Protein AF-A0A964BIZ6-F1 (afdb_monomer_lite)

Foldseek 3Di:
DDDDDDPVDDPCLALCVCVVVCVVQVDPPALSVVLNVLSSVLSVLVVVLVVVLVVLVVVQVVPADWDFDQDPNDTDTDGDDDPVSVVVNVVSVVVSVVSNVVSVVVNVVSVVVLVVLLCVQLADPLLPDVVLLVLLVVLLPDDPVCSLVVLLVCLVVVVSSSLNNCLVDDVVSSPHDNVSSVVSSVSNSCSRPPSDPDDDDPPPPPPPPDDDDDDDD

Sequence (217 aa):
MTIDIRTDIPADIHPGVLAEHENVLNQANTIGFHVLKDGLGALSEIYSTLGKLHDATAAWDAVSPKTNQLVRGRVAEVSLPSKDLIAAAERAFDTSAKFVDRQTTALNRHVTALETRIASAITDPYAKTPIGAEIRQHVKGLKDNQRMDFVRSLITAGKKSDVAAVLDAPGYLSGLNDETHTLVREMAAEAFAPWTTGSSAPRARCSRGWSGPPATS

pLDDT: mean 84.18, std 15.22, range [35.0, 96.5]

Secondary structure (DSSP, 8-state):
------SSS-GGGSGGGGHHHHHHH--TTSHHHHHHHHHHHHHHHHHHHHHHHHHHHHHHHHHSPPEEEEETTEEEEEPPPPHHHHHHHHHHHHHHHHHHHHHHHHHHHHHHHHHHHHHHHH--GGGGSHHHHHHHHHHHHS-HHHHHHHHHHHHHTT-HHHHHHHHSS-GGGTT--HHHHHHHHHHHHHHHS-S-TT-------------PPPPP-

Radius of gyration: 29.89 Å; chains: 1; bounding box: 105×48×70 Å

Structure (mmCIF, N/CA/C/O backbone):
data_AF-A0A964BIZ6-F1
#
_entry.id   AF-A0A964BIZ6-F1
#
loop_
_atom_site.group_PDB
_atom_site.id
_atom_site.type_symbol
_atom_site.label_atom_id
_atom_site.label_alt_id
_atom_site.label_comp_id
_atom_site.label_asym_id
_atom_site.label_entity_id
_atom_site.label_seq_id
_atom_site.pdbx_PDB_ins_code
_atom_site.Cartn_x
_atom_site.Cartn_y
_atom_site.Cartn_z
_atom_site.occupancy
_atom_site.B_iso_or_equiv
_atom_site.auth_seq_id
_atom_site.auth_comp_id
_atom_site.auth_asym_id
_atom_site.auth_atom_id
_atom_site.pdbx_PDB_model_num
ATOM 1 N N . MET A 1 1 ? 1.024 -13.525 -18.640 1.00 49.66 1 MET A N 1
ATOM 2 C CA . MET A 1 1 ? 2.207 -13.171 -19.451 1.00 49.66 1 MET A CA 1
ATOM 3 C C . MET A 1 1 ? 3.417 -13.553 -18.628 1.00 49.66 1 MET A C 1
ATOM 5 O O . MET A 1 1 ? 3.611 -12.961 -17.578 1.00 49.66 1 MET A O 1
ATOM 9 N N . THR A 1 2 ? 4.150 -14.584 -19.026 1.00 63.50 2 THR A N 1
ATOM 10 C CA . THR A 1 2 ? 5.439 -14.925 -18.413 1.00 63.50 2 THR A CA 1
ATOM 11 C C . THR A 1 2 ? 6.507 -14.117 -19.134 1.00 63.50 2 THR A C 1
ATOM 13 O O . THR A 1 2 ? 6.688 -14.283 -20.337 1.00 63.50 2 THR A O 1
ATOM 16 N N . ILE A 1 3 ? 7.121 -13.177 -18.420 1.00 78.88 3 ILE A N 1
ATOM 17 C CA . ILE A 1 3 ? 8.325 -12.484 -18.875 1.00 78.88 3 ILE A CA 1
ATOM 18 C C . ILE A 1 3 ? 9.507 -13.333 -18.415 1.00 78.88 3 ILE A C 1
ATOM 20 O O . ILE A 1 3 ? 9.506 -13.816 -17.283 1.00 78.88 3 ILE A O 1
ATOM 24 N N . ASP A 1 4 ? 10.469 -13.561 -19.303 1.00 85.00 4 ASP A N 1
ATOM 25 C CA . ASP A 1 4 ? 11.664 -14.325 -18.962 1.00 85.00 4 ASP A CA 1
ATOM 26 C C . ASP A 1 4 ? 12.577 -13.505 -18.045 1.00 85.00 4 ASP A C 1
ATOM 28 O O . ASP A 1 4 ? 12.758 -12.298 -18.232 1.00 85.00 4 ASP A O 1
ATOM 32 N N . ILE A 1 5 ? 13.173 -14.177 -17.058 1.00 87.56 5 ILE A N 1
ATOM 33 C CA . ILE A 1 5 ? 14.100 -13.543 -16.121 1.00 87.56 5 ILE A CA 1
ATOM 34 C C . ILE A 1 5 ? 15.420 -13.281 -16.847 1.00 87.56 5 ILE A C 1
ATOM 36 O O . ILE A 1 5 ? 16.167 -14.201 -17.179 1.00 87.56 5 ILE A O 1
ATOM 40 N N . ARG A 1 6 ? 15.718 -12.005 -17.064 1.00 89.38 6 ARG A N 1
ATOM 41 C CA . ARG A 1 6 ? 16.999 -11.511 -17.555 1.00 89.38 6 ARG A CA 1
ATOM 42 C C . ARG A 1 6 ? 17.976 -11.287 -16.401 1.00 89.38 6 ARG A C 1
ATOM 44 O O . ARG A 1 6 ? 17.589 -10.831 -15.329 1.00 89.38 6 ARG A O 1
ATOM 51 N N . THR A 1 7 ? 19.250 -11.589 -16.634 1.00 90.06 7 THR A N 1
ATOM 52 C CA . THR A 1 7 ? 20.328 -11.475 -15.633 1.00 90.06 7 THR A CA 1
ATOM 53 C C . THR A 1 7 ? 20.915 -10.071 -15.515 1.00 90.06 7 THR A C 1
ATOM 55 O O . THR A 1 7 ? 21.651 -9.790 -14.575 1.00 90.06 7 THR A O 1
ATOM 58 N N . ASP A 1 8 ? 20.654 -9.212 -16.497 1.00 87.94 8 ASP A N 1
ATOM 59 C CA . ASP A 1 8 ? 21.126 -7.828 -16.568 1.00 87.94 8 ASP A CA 1
ATOM 60 C C . ASP A 1 8 ? 20.200 -6.839 -15.847 1.00 87.94 8 ASP A C 1
ATOM 62 O O . ASP A 1 8 ? 20.600 -5.708 -15.584 1.00 87.94 8 ASP A O 1
ATOM 66 N N . ILE A 1 9 ? 18.993 -7.276 -15.490 1.00 90.31 9 ILE A N 1
ATOM 67 C CA . ILE A 1 9 ? 18.003 -6.484 -14.766 1.00 90.31 9 ILE A CA 1
ATOM 68 C C . ILE A 1 9 ? 17.862 -7.044 -13.344 1.00 90.31 9 ILE A C 1
ATOM 70 O O . ILE A 1 9 ? 17.795 -8.265 -13.179 1.00 90.31 9 ILE A O 1
ATOM 74 N N . PRO A 1 10 ? 17.777 -6.189 -12.310 1.00 89.69 10 PRO A N 1
ATOM 75 C CA . PRO A 1 10 ? 17.492 -6.631 -10.951 1.00 89.69 10 PRO A CA 1
ATOM 76 C C . PRO A 1 10 ? 16.221 -7.497 -10.862 1.00 89.69 10 PRO A C 1
ATOM 78 O O . PRO A 1 10 ? 15.192 -7.204 -11.473 1.00 89.69 10 PRO A O 1
ATOM 81 N N . ALA A 1 11 ? 16.295 -8.601 -10.115 1.00 88.81 11 ALA A N 1
ATOM 82 C CA . ALA A 1 11 ? 15.197 -9.565 -10.015 1.00 88.81 11 ALA A CA 1
ATOM 83 C C . ALA A 1 11 ? 14.022 -9.065 -9.150 1.00 88.81 11 ALA A C 1
ATOM 85 O O . ALA A 1 11 ? 12.904 -9.553 -9.288 1.00 88.81 11 ALA A O 1
ATOM 86 N N . ASP A 1 12 ? 14.262 -8.084 -8.282 1.00 89.62 12 ASP A N 1
ATOM 87 C CA . ASP A 1 12 ? 13.288 -7.460 -7.379 1.00 89.62 12 ASP A CA 1
ATOM 88 C C . ASP A 1 12 ? 12.237 -6.603 -8.101 1.00 89.62 12 ASP A C 1
ATOM 90 O O . ASP A 1 12 ? 11.149 -6.386 -7.574 1.00 89.62 12 ASP A O 1
ATOM 94 N N . ILE A 1 13 ? 12.521 -6.164 -9.328 1.00 89.62 13 ILE A N 1
ATOM 95 C CA . ILE A 1 13 ? 11.563 -5.443 -10.182 1.00 89.62 13 ILE A CA 1
ATOM 96 C C . ILE A 1 13 ? 10.857 -6.350 -11.196 1.00 89.62 13 ILE A C 1
ATOM 98 O O . ILE A 1 13 ? 10.062 -5.879 -12.012 1.00 89.62 13 ILE A O 1
ATOM 102 N N . HIS A 1 14 ? 11.133 -7.654 -11.169 1.00 91.81 14 HIS A N 1
ATOM 103 C CA . HIS A 1 14 ? 10.443 -8.609 -12.023 1.00 91.81 14 HIS A CA 1
ATOM 104 C C . HIS A 1 14 ? 8.972 -8.742 -11.581 1.00 91.81 14 HIS A C 1
ATOM 106 O O . HIS A 1 14 ? 8.704 -8.902 -10.388 1.00 91.81 14 HIS A O 1
ATOM 112 N N . PRO A 1 15 ? 7.985 -8.758 -12.500 1.00 91.25 15 PRO A N 1
ATOM 113 C CA . PRO A 1 15 ? 6.568 -8.869 -12.127 1.00 91.25 15 PRO A CA 1
ATOM 114 C C . PRO A 1 15 ? 6.242 -10.135 -11.318 1.00 91.25 15 PRO A C 1
ATOM 116 O O . PRO A 1 15 ? 5.296 -10.148 -10.536 1.00 91.25 15 PRO A O 1
ATOM 119 N N . GLY A 1 16 ? 7.048 -11.191 -11.460 1.00 89.88 16 GLY A N 1
ATOM 120 C CA . GLY A 1 16 ? 6.918 -12.430 -10.688 1.00 89.88 16 GLY A CA 1
ATOM 121 C C . GLY A 1 16 ? 7.122 -12.278 -9.175 1.00 89.88 16 GLY A C 1
ATOM 122 O O . GLY A 1 16 ? 6.722 -13.173 -8.441 1.00 89.88 16 GLY A O 1
ATOM 123 N N . VAL A 1 17 ? 7.668 -11.158 -8.688 1.00 91.75 17 VAL A N 1
ATOM 124 C CA . VAL A 1 17 ? 7.788 -10.878 -7.242 1.00 91.75 17 VAL A CA 1
ATOM 125 C C . VAL A 1 17 ? 6.418 -10.843 -6.553 1.00 91.75 17 VAL A C 1
ATOM 127 O O . VAL A 1 17 ? 6.307 -11.163 -5.375 1.00 91.75 17 VAL A O 1
ATOM 130 N N . LEU A 1 18 ? 5.346 -10.534 -7.288 1.00 90.19 18 LEU A N 1
ATOM 131 C CA . LEU A 1 18 ? 3.986 -10.509 -6.742 1.00 90.19 18 LEU A CA 1
ATOM 132 C C . LEU A 1 18 ? 3.296 -11.885 -6.709 1.00 90.19 18 LEU A C 1
ATOM 134 O O . LEU A 1 18 ? 2.155 -11.969 -6.253 1.00 90.19 18 LEU A O 1
ATOM 138 N N . ALA A 1 19 ? 3.956 -12.960 -7.153 1.00 88.38 19 ALA A N 1
ATOM 139 C CA . ALA A 1 19 ? 3.358 -14.298 -7.215 1.00 88.38 19 ALA A CA 1
ATOM 140 C C . ALA A 1 19 ? 2.921 -14.820 -5.835 1.00 88.38 19 ALA A C 1
ATOM 142 O O . ALA A 1 19 ? 1.863 -15.433 -5.708 1.00 88.38 19 ALA A O 1
ATOM 143 N N . GLU A 1 20 ? 3.679 -14.523 -4.776 1.00 87.38 20 GLU A N 1
ATOM 144 C CA . GLU A 1 20 ? 3.332 -14.930 -3.404 1.00 87.38 20 GLU A CA 1
ATOM 145 C C . GLU A 1 20 ? 2.024 -14.289 -2.913 1.00 87.38 20 GLU A C 1
ATOM 147 O O . GLU A 1 20 ? 1.287 -14.872 -2.116 1.00 87.38 20 GLU A O 1
ATOM 152 N N . HIS A 1 21 ? 1.701 -13.102 -3.428 1.00 87.00 21 HIS A N 1
ATOM 153 C CA . HIS A 1 21 ? 0.496 -12.357 -3.072 1.00 87.00 21 HIS A CA 1
ATOM 154 C C . HIS A 1 21 ? -0.698 -12.678 -3.974 1.00 87.00 21 HIS A C 1
ATOM 156 O O . HIS A 1 21 ? -1.819 -12.260 -3.675 1.00 87.00 21 HIS A O 1
ATOM 162 N N . GLU A 1 22 ? -0.496 -13.444 -5.049 1.00 87.25 22 GLU A N 1
ATOM 163 C CA . GLU A 1 22 ? -1.541 -13.763 -6.018 1.00 87.25 22 GLU A CA 1
ATOM 164 C C . GLU A 1 22 ? -2.711 -14.500 -5.359 1.00 87.25 22 GLU A C 1
ATOM 166 O O . GLU A 1 22 ? -3.858 -14.124 -5.561 1.00 87.25 22 GLU A O 1
ATOM 171 N N . ASN A 1 23 ? -2.450 -15.466 -4.476 1.00 85.06 23 ASN A N 1
ATOM 172 C CA . ASN A 1 23 ? -3.512 -16.223 -3.799 1.00 85.06 23 ASN A CA 1
ATOM 173 C C . ASN A 1 23 ? -4.442 -15.339 -2.947 1.00 85.06 23 ASN A C 1
ATOM 175 O O . ASN A 1 23 ? -5.629 -15.632 -2.791 1.00 85.06 23 ASN A O 1
ATOM 179 N N . VAL A 1 24 ? -3.906 -14.256 -2.382 1.00 84.38 24 VAL A N 1
ATOM 180 C CA . VAL A 1 24 ? -4.664 -13.339 -1.524 1.00 84.38 24 VAL A CA 1
ATOM 181 C C . VAL A 1 24 ? -5.361 -12.271 -2.362 1.00 84.38 24 VAL A C 1
ATOM 183 O O . VAL A 1 24 ? -6.521 -11.954 -2.115 1.00 84.38 24 VAL A O 1
ATOM 186 N N . LEU A 1 25 ? -4.675 -11.721 -3.364 1.00 86.25 25 LEU A N 1
ATOM 187 C CA . LEU A 1 25 ? -5.167 -10.579 -4.131 1.00 86.25 25 LEU A CA 1
ATOM 188 C C . LEU A 1 25 ? -5.997 -10.985 -5.355 1.00 86.25 25 LEU A C 1
ATOM 190 O O . LEU A 1 25 ? -6.914 -10.259 -5.726 1.00 86.25 25 LEU A O 1
ATOM 194 N N . ASN A 1 26 ? -5.753 -12.145 -5.965 1.00 88.19 26 ASN A N 1
ATOM 195 C CA . ASN A 1 26 ? -6.427 -12.612 -7.183 1.00 88.19 26 ASN A CA 1
ATOM 196 C C . ASN A 1 26 ? -7.805 -13.241 -6.901 1.00 88.19 26 ASN A C 1
ATOM 198 O O . ASN A 1 26 ? -8.176 -14.284 -7.438 1.00 88.19 26 ASN A O 1
ATOM 202 N N . GLN A 1 27 ? -8.579 -12.614 -6.019 1.00 85.06 27 GLN A N 1
ATOM 203 C CA . GLN A 1 27 ? -9.931 -13.044 -5.689 1.00 85.06 27 GLN A CA 1
ATOM 204 C C . GLN A 1 27 ? -10.939 -12.294 -6.553 1.00 85.06 27 GLN A C 1
ATOM 206 O O . GLN A 1 27 ? -10.963 -11.059 -6.581 1.00 85.06 27 GLN A O 1
ATOM 211 N N . ALA A 1 28 ? -11.800 -13.044 -7.241 1.00 78.94 28 ALA A N 1
ATOM 212 C CA . ALA A 1 28 ? -12.830 -12.477 -8.102 1.00 78.94 28 ALA A CA 1
ATOM 213 C C . ALA A 1 28 ? -13.742 -11.508 -7.326 1.00 78.94 28 ALA A C 1
ATOM 215 O O . ALA A 1 28 ? -14.154 -11.782 -6.199 1.00 78.94 28 ALA A O 1
ATOM 216 N N . ASN A 1 29 ? -14.089 -10.381 -7.957 1.00 79.94 29 ASN A N 1
ATOM 217 C CA . ASN A 1 29 ? -14.949 -9.332 -7.392 1.00 79.94 29 ASN A CA 1
ATOM 218 C C . ASN A 1 29 ? -14.400 -8.655 -6.119 1.00 79.94 29 ASN A C 1
ATOM 220 O O . ASN A 1 29 ? -15.171 -8.124 -5.318 1.00 79.94 29 ASN A O 1
ATOM 224 N N . THR A 1 30 ? -13.080 -8.651 -5.926 1.00 83.06 30 THR A N 1
ATOM 225 C CA . THR A 1 30 ? -12.424 -7.903 -4.845 1.00 83.06 30 THR A CA 1
ATOM 226 C C . THR A 1 30 ? -11.596 -6.741 -5.392 1.00 83.06 30 THR A C 1
ATOM 228 O O . THR A 1 30 ? -11.165 -6.748 -6.544 1.00 83.06 30 THR A O 1
ATOM 231 N N . ILE A 1 31 ? -11.335 -5.739 -4.545 1.00 85.00 31 ILE A N 1
ATOM 232 C CA . ILE A 1 31 ? -10.396 -4.647 -4.861 1.00 85.00 31 ILE A CA 1
ATOM 233 C C . ILE A 1 31 ? -8.982 -5.208 -5.095 1.00 85.00 31 ILE A C 1
ATOM 235 O O . ILE A 1 31 ? -8.247 -4.686 -5.931 1.00 85.00 31 ILE A O 1
ATOM 239 N N . GLY A 1 32 ? -8.633 -6.314 -4.422 1.00 87.25 32 GLY A N 1
ATOM 240 C CA . GLY A 1 32 ? -7.344 -6.993 -4.564 1.00 87.25 32 GLY A CA 1
ATOM 241 C C . GLY A 1 32 ? -7.018 -7.370 -6.008 1.00 87.25 32 GLY A C 1
ATOM 242 O O . GLY A 1 32 ? -5.878 -7.199 -6.433 1.00 87.25 32 GLY A O 1
ATOM 243 N N . PHE A 1 33 ? -8.020 -7.776 -6.795 1.00 89.62 33 PHE A N 1
ATOM 244 C CA . PHE A 1 33 ? -7.819 -8.137 -8.199 1.00 89.62 33 PHE A CA 1
ATOM 245 C C . PHE A 1 33 ? -7.297 -6.951 -9.021 1.00 89.62 33 PHE A C 1
ATOM 247 O O . PHE A 1 33 ? -6.385 -7.094 -9.836 1.00 89.62 33 PHE A O 1
ATOM 254 N N . HIS A 1 34 ? -7.853 -5.761 -8.783 1.00 90.62 34 HIS A N 1
ATOM 255 C CA . HIS A 1 34 ? -7.419 -4.536 -9.449 1.00 90.62 34 HIS A CA 1
ATOM 256 C C . HIS A 1 34 ? -6.032 -4.103 -8.973 1.00 90.62 34 HIS A C 1
ATOM 258 O O . HIS A 1 34 ? -5.184 -3.800 -9.803 1.00 90.62 34 HIS A O 1
ATOM 264 N N . VAL A 1 35 ? -5.771 -4.173 -7.665 1.00 91.75 35 VAL A N 1
ATOM 265 C CA . VAL A 1 35 ? -4.456 -3.874 -7.070 1.00 91.75 35 VAL A CA 1
ATOM 266 C C . VAL A 1 35 ? -3.358 -4.753 -7.673 1.00 91.75 35 VAL A C 1
ATOM 268 O O . VAL A 1 35 ? -2.319 -4.245 -8.091 1.00 91.75 35 VAL A O 1
ATOM 271 N N . LEU A 1 36 ? -3.599 -6.063 -7.770 1.00 92.62 36 LEU A N 1
ATOM 272 C CA . LEU A 1 36 ? -2.647 -7.002 -8.360 1.00 92.62 36 LEU A CA 1
ATOM 273 C C . LEU A 1 36 ? -2.399 -6.690 -9.838 1.00 92.62 36 LEU A C 1
ATOM 275 O O . LEU A 1 36 ? -1.254 -6.675 -10.282 1.00 92.62 36 LEU A O 1
ATOM 279 N N . LYS A 1 37 ? -3.459 -6.407 -10.602 1.00 92.00 37 LYS A N 1
ATOM 280 C CA . LYS A 1 37 ? -3.352 -6.057 -12.022 1.00 92.00 37 LYS A CA 1
ATOM 281 C C . LYS A 1 37 ? -2.551 -4.770 -12.242 1.00 92.00 37 LYS A C 1
ATOM 283 O O . LYS A 1 37 ? -1.698 -4.743 -13.128 1.00 92.00 37 LYS A O 1
ATOM 288 N N . ASP A 1 38 ? -2.822 -3.734 -11.455 1.00 93.19 38 ASP A N 1
ATOM 289 C CA . ASP A 1 38 ? -2.156 -2.432 -11.549 1.00 93.19 38 ASP A CA 1
ATOM 290 C C . ASP A 1 38 ? -0.659 -2.570 -11.203 1.00 93.19 38 ASP A C 1
ATOM 292 O O . ASP A 1 38 ? 0.203 -2.081 -11.939 1.00 93.19 38 ASP A O 1
ATOM 296 N N . GLY A 1 39 ? -0.336 -3.336 -10.150 1.00 93.69 39 GLY A N 1
ATOM 297 C CA . GLY A 1 39 ? 1.040 -3.643 -9.742 1.00 93.69 39 GLY A CA 1
ATOM 298 C C . GLY A 1 39 ? 1.815 -4.477 -10.768 1.00 93.69 39 GLY A C 1
ATOM 299 O O . GLY A 1 39 ? 2.919 -4.099 -11.164 1.00 93.69 39 GLY A O 1
ATOM 300 N N . LEU A 1 40 ? 1.227 -5.574 -11.263 1.00 93.44 40 LEU A N 1
ATOM 301 C CA . LEU A 1 40 ? 1.828 -6.395 -12.322 1.00 93.44 40 LEU A CA 1
ATOM 302 C C . LEU A 1 40 ? 2.055 -5.584 -13.601 1.00 93.44 40 LEU A C 1
ATOM 304 O O . LEU A 1 40 ? 3.090 -5.739 -14.248 1.00 93.44 40 LEU A O 1
ATOM 308 N N . GLY A 1 41 ? 1.114 -4.706 -13.955 1.00 92.38 41 GLY A N 1
ATOM 309 C CA . GLY A 1 41 ? 1.248 -3.802 -15.092 1.00 92.38 41 GLY A CA 1
ATOM 310 C C . GLY A 1 41 ? 2.435 -2.852 -14.938 1.00 92.38 41 GLY A C 1
ATOM 311 O O . GLY A 1 41 ? 3.244 -2.745 -15.858 1.00 92.38 41 GLY A O 1
ATOM 312 N N . ALA A 1 42 ? 2.566 -2.193 -13.782 1.00 94.44 42 ALA A N 1
ATOM 313 C CA . ALA A 1 42 ? 3.669 -1.270 -13.505 1.00 94.44 42 ALA A CA 1
ATOM 314 C C . ALA A 1 42 ? 5.037 -1.967 -13.575 1.00 94.44 42 ALA A C 1
ATOM 316 O O . ALA A 1 42 ? 5.926 -1.500 -14.287 1.00 94.44 42 ALA A O 1
ATOM 317 N N . LEU A 1 43 ? 5.186 -3.111 -12.897 1.00 94.00 43 LEU A N 1
ATOM 318 C CA . LEU A 1 43 ? 6.434 -3.882 -12.903 1.00 94.00 43 LEU A CA 1
ATOM 319 C C . LEU A 1 43 ? 6.768 -4.413 -14.298 1.00 94.00 43 LEU A C 1
ATOM 321 O O . LEU A 1 43 ? 7.910 -4.316 -14.734 1.00 94.00 43 LEU A O 1
ATOM 325 N N . SER A 1 44 ? 5.773 -4.914 -15.035 1.00 93.88 44 SER A N 1
ATOM 326 C CA . SER A 1 44 ? 5.962 -5.381 -16.410 1.00 93.88 44 SER A CA 1
ATOM 327 C C . SER A 1 44 ? 6.473 -4.273 -17.334 1.00 93.88 44 SER A C 1
ATOM 329 O O . SER A 1 44 ? 7.334 -4.535 -18.174 1.00 93.88 44 SER A O 1
ATOM 331 N N . GLU A 1 45 ? 5.952 -3.051 -17.208 1.00 93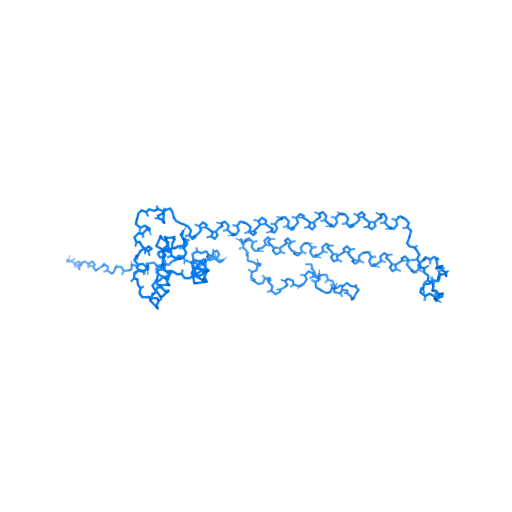.94 45 GLU A N 1
ATOM 332 C CA . GLU A 1 45 ? 6.374 -1.919 -18.038 1.00 93.94 45 GLU A CA 1
ATOM 333 C C . GLU A 1 45 ? 7.795 -1.464 -17.683 1.00 93.94 45 GLU A C 1
ATOM 335 O O . GLU A 1 45 ? 8.637 -1.314 -18.572 1.00 93.94 45 GLU A O 1
ATOM 340 N N . ILE A 1 46 ? 8.109 -1.330 -16.390 1.00 92.88 46 ILE A N 1
ATOM 341 C CA . ILE A 1 46 ? 9.463 -0.993 -15.921 1.00 92.88 46 ILE A CA 1
ATOM 342 C C . ILE A 1 46 ? 10.468 -2.041 -16.405 1.00 92.88 46 ILE A C 1
ATOM 344 O O . ILE A 1 46 ? 11.483 -1.701 -17.011 1.00 92.88 46 ILE A O 1
ATOM 348 N N . TYR A 1 47 ? 10.163 -3.321 -16.202 1.00 94.06 47 TYR A N 1
ATOM 349 C CA . TYR A 1 47 ? 11.048 -4.418 -16.577 1.00 94.06 47 TYR A CA 1
ATOM 350 C C . TYR A 1 47 ? 11.305 -4.463 -18.092 1.00 94.06 47 TYR A C 1
ATOM 352 O O . TYR A 1 47 ? 12.445 -4.559 -18.543 1.00 94.06 47 TYR A O 1
ATOM 360 N N . SER A 1 48 ? 10.247 -4.323 -18.895 1.00 92.62 48 SER A N 1
ATOM 361 C CA . SER A 1 48 ? 10.322 -4.273 -20.361 1.00 92.62 48 SER A CA 1
ATOM 362 C C . SER A 1 48 ? 11.117 -3.063 -20.864 1.00 92.62 48 SER A C 1
ATOM 364 O O . SER A 1 48 ? 11.935 -3.189 -21.777 1.00 92.62 48 SER A O 1
ATOM 366 N N . THR A 1 49 ? 10.898 -1.885 -20.277 1.00 93.19 49 THR A N 1
ATOM 367 C CA . THR A 1 49 ? 11.572 -0.642 -20.689 1.00 93.19 49 THR A CA 1
ATOM 368 C C . THR A 1 49 ? 13.060 -0.662 -20.353 1.00 93.19 49 THR A C 1
ATOM 370 O O . THR A 1 49 ? 13.870 -0.317 -21.213 1.00 93.19 49 THR A O 1
ATOM 373 N N . LEU A 1 50 ? 13.434 -1.163 -19.172 1.00 92.62 50 LEU A N 1
ATOM 374 C CA . LEU A 1 50 ? 14.834 -1.392 -18.810 1.00 92.62 50 LEU A CA 1
ATOM 375 C C . LEU A 1 50 ? 15.492 -2.421 -19.727 1.00 92.62 50 LEU A C 1
ATOM 377 O O . LEU A 1 50 ? 16.581 -2.165 -20.233 1.00 92.62 50 LEU A O 1
ATOM 381 N N . GLY A 1 51 ? 14.819 -3.535 -20.022 1.00 92.56 51 GLY A N 1
ATOM 382 C CA . GLY A 1 51 ? 15.357 -4.544 -20.933 1.00 92.56 51 GLY A CA 1
ATOM 383 C C . GLY A 1 51 ? 15.653 -3.991 -22.323 1.00 92.56 51 GLY A C 1
ATOM 384 O O . GLY A 1 51 ? 16.752 -4.171 -22.838 1.00 92.56 51 GLY A O 1
ATOM 385 N N . LYS A 1 52 ? 14.725 -3.217 -22.892 1.00 92.19 52 LYS A N 1
ATOM 386 C CA . LYS A 1 52 ? 14.941 -2.541 -24.181 1.00 92.19 52 LYS A CA 1
ATOM 387 C C . LYS A 1 52 ? 16.104 -1.551 -24.136 1.00 92.19 52 LYS A C 1
ATOM 389 O O . LYS A 1 52 ? 16.809 -1.410 -25.131 1.00 92.19 52 LYS A O 1
ATOM 394 N N . LEU A 1 53 ? 16.309 -0.866 -23.011 1.00 90.94 53 LEU A N 1
ATOM 395 C CA . LEU A 1 53 ? 17.421 0.067 -22.834 1.00 90.94 53 LEU A CA 1
ATOM 396 C C . LEU A 1 53 ? 18.765 -0.669 -22.752 1.00 90.94 53 LEU A C 1
ATOM 398 O O . LEU A 1 53 ? 19.727 -0.248 -23.396 1.00 90.94 53 LEU A O 1
ATOM 402 N N . HIS A 1 54 ? 18.823 -1.791 -22.034 1.00 91.00 54 HIS A N 1
ATOM 403 C CA . HIS A 1 54 ? 20.000 -2.660 -22.004 1.00 91.00 54 HIS A CA 1
ATOM 404 C C . HIS A 1 54 ? 20.307 -3.245 -23.389 1.00 91.00 54 HIS A C 1
ATOM 406 O O . HIS A 1 54 ? 21.452 -3.172 -23.832 1.00 91.00 54 HIS A O 1
ATOM 412 N N . ASP A 1 55 ? 19.292 -3.725 -24.113 1.00 91.88 55 ASP A N 1
ATOM 413 C CA . ASP A 1 55 ? 19.447 -4.257 -25.473 1.00 91.88 55 ASP A CA 1
ATOM 414 C C . ASP A 1 55 ? 19.940 -3.181 -26.448 1.00 91.88 55 ASP A C 1
ATOM 416 O O . ASP A 1 55 ? 20.852 -3.421 -27.238 1.00 91.88 55 ASP A O 1
ATOM 420 N N . ALA A 1 56 ? 19.381 -1.969 -26.365 1.00 89.69 56 ALA A N 1
ATOM 421 C CA . ALA A 1 56 ? 19.815 -0.832 -27.169 1.00 89.69 56 ALA A CA 1
ATOM 422 C C . ALA A 1 56 ? 21.263 -0.430 -26.856 1.00 89.69 56 ALA A C 1
ATOM 424 O O . ALA A 1 56 ? 22.021 -0.122 -27.774 1.00 89.69 56 ALA A O 1
ATOM 425 N N . THR A 1 57 ? 21.661 -0.473 -25.583 1.00 87.62 57 THR A N 1
ATOM 426 C CA . THR A 1 57 ? 23.034 -0.171 -25.154 1.00 87.62 57 THR A CA 1
ATOM 427 C 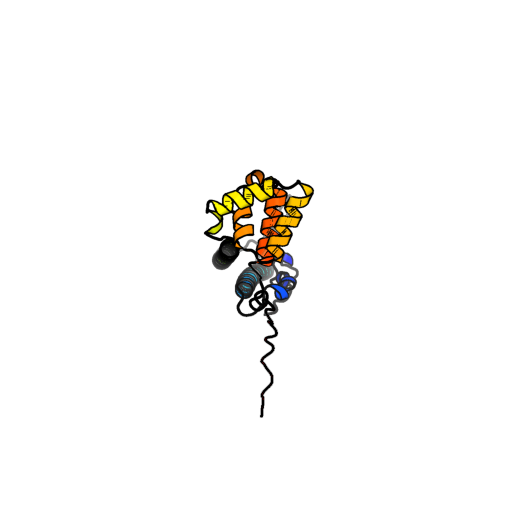C . THR A 1 57 ? 24.013 -1.234 -25.656 1.00 87.62 57 THR A C 1
ATOM 429 O O . THR A 1 57 ? 25.034 -0.895 -26.246 1.00 87.62 57 THR A O 1
ATOM 432 N N . ALA A 1 58 ? 23.675 -2.520 -25.526 1.00 88.44 58 ALA A N 1
ATOM 433 C CA . ALA A 1 58 ? 24.503 -3.615 -26.028 1.00 88.44 58 ALA A CA 1
ATOM 434 C C . ALA A 1 58 ? 24.642 -3.586 -27.561 1.00 88.44 58 ALA A C 1
ATOM 436 O O . ALA A 1 58 ? 25.738 -3.769 -28.093 1.00 88.44 58 ALA A O 1
ATOM 437 N N . ALA A 1 59 ? 23.548 -3.315 -28.280 1.00 88.06 59 ALA A N 1
ATOM 438 C CA . ALA A 1 59 ? 23.565 -3.158 -29.732 1.00 88.06 59 ALA A CA 1
ATOM 439 C C . ALA A 1 59 ? 24.395 -1.940 -30.163 1.00 88.06 59 ALA A C 1
ATOM 441 O O . ALA A 1 59 ? 25.141 -2.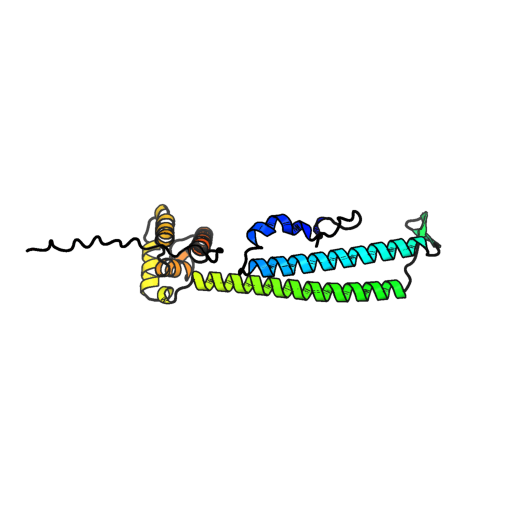015 -31.141 1.00 88.06 59 ALA A O 1
ATOM 442 N N . TRP A 1 60 ? 24.302 -0.834 -29.419 1.00 86.19 60 TRP A N 1
ATOM 443 C CA . TRP A 1 60 ? 25.129 0.347 -29.638 1.00 86.19 60 TRP A CA 1
ATOM 444 C C . TRP A 1 60 ? 26.611 0.016 -29.459 1.00 86.19 60 TRP A C 1
ATOM 446 O O . TRP A 1 60 ? 27.402 0.287 -30.359 1.00 86.19 60 TRP A O 1
ATOM 456 N N . ASP A 1 61 ? 26.995 -0.636 -28.366 1.00 84.44 61 ASP A N 1
ATOM 457 C CA . ASP A 1 61 ? 28.393 -0.980 -28.087 1.00 84.44 61 ASP A CA 1
ATOM 458 C C . ASP A 1 61 ? 28.994 -1.979 -29.085 1.00 84.44 61 ASP A C 1
ATOM 460 O O . ASP A 1 61 ? 30.202 -1.951 -29.330 1.00 84.44 61 ASP A O 1
ATOM 464 N N . ALA A 1 62 ? 28.169 -2.832 -29.697 1.00 86.00 62 ALA A N 1
ATOM 465 C CA . ALA A 1 62 ? 28.604 -3.764 -30.736 1.00 86.00 62 ALA A CA 1
ATOM 466 C C . ALA A 1 62 ? 28.953 -3.074 -32.067 1.00 86.00 62 ALA A C 1
ATOM 468 O O . ALA A 1 62 ? 29.791 -3.578 -32.816 1.00 86.00 62 ALA A O 1
ATOM 469 N N . VAL A 1 63 ? 28.309 -1.944 -32.377 1.00 84.38 63 VAL A N 1
ATOM 470 C CA . VAL A 1 63 ? 28.417 -1.264 -33.682 1.00 84.38 63 VAL A CA 1
ATOM 471 C C . VAL A 1 63 ? 29.229 0.033 -33.598 1.00 84.38 63 VAL A C 1
ATOM 473 O O . VAL A 1 63 ? 29.757 0.505 -34.605 1.00 84.38 63 VAL A O 1
ATOM 476 N N . SER A 1 64 ? 29.342 0.625 -32.412 1.00 79.31 64 SER A N 1
ATOM 477 C CA . SER A 1 64 ? 29.867 1.980 -32.264 1.00 79.31 64 SER A CA 1
ATOM 478 C C . SER A 1 64 ? 31.387 2.060 -32.335 1.00 79.31 64 SER A C 1
ATOM 480 O O . SER A 1 64 ? 32.087 1.197 -31.798 1.00 79.31 64 SER A O 1
ATOM 482 N N . PRO A 1 65 ? 31.928 3.130 -32.949 1.00 74.00 65 PRO A N 1
ATOM 483 C CA . PRO A 1 65 ? 33.358 3.372 -32.960 1.00 74.00 65 PRO A CA 1
ATOM 484 C C . PRO A 1 65 ? 33.832 3.650 -31.534 1.00 74.00 65 PRO A C 1
ATOM 486 O O . PRO A 1 65 ? 33.432 4.622 -30.889 1.00 74.00 65 PRO A O 1
ATOM 489 N N . LYS A 1 66 ? 34.701 2.777 -31.038 1.00 78.94 66 LYS A N 1
ATOM 490 C CA . LYS A 1 66 ? 35.274 2.904 -29.706 1.00 78.94 66 LYS A CA 1
ATOM 491 C C . LYS A 1 66 ? 36.399 3.930 -29.731 1.00 78.94 66 LYS A C 1
ATOM 493 O O . LYS A 1 66 ? 37.263 3.914 -30.607 1.00 78.94 66 LYS A O 1
ATOM 498 N N . THR A 1 67 ? 36.374 4.852 -28.776 1.00 74.00 67 THR A N 1
ATOM 499 C CA . THR A 1 67 ? 37.390 5.901 -28.658 1.00 74.00 67 THR A CA 1
ATOM 500 C C . THR A 1 67 ? 38.244 5.636 -27.429 1.00 74.00 67 THR A C 1
ATOM 502 O O . THR A 1 67 ? 37.716 5.382 -26.350 1.00 74.00 67 THR A O 1
ATOM 505 N N . ASN A 1 68 ? 39.566 5.729 -27.564 1.00 76.06 68 ASN A N 1
ATOM 506 C CA . ASN A 1 68 ? 40.469 5.635 -26.421 1.00 76.06 68 ASN A CA 1
ATOM 507 C C . ASN A 1 68 ? 40.382 6.911 -25.579 1.00 76.06 68 ASN A C 1
ATOM 509 O O . ASN A 1 68 ? 40.808 7.981 -26.014 1.00 76.06 68 ASN A O 1
ATOM 513 N N . GLN A 1 69 ? 39.855 6.794 -24.363 1.00 70.88 69 GLN A N 1
ATOM 514 C CA . GLN A 1 69 ? 39.821 7.868 -23.377 1.00 70.88 69 GLN A CA 1
ATOM 515 C C . GLN A 1 69 ? 40.562 7.465 -22.105 1.00 70.88 69 GLN A C 1
ATOM 517 O O . GLN A 1 69 ? 40.553 6.312 -21.682 1.00 70.88 69 GLN A O 1
ATOM 522 N N . LEU A 1 70 ? 41.217 8.437 -21.471 1.00 72.69 70 LEU A N 1
ATOM 523 C CA . LEU A 1 70 ? 41.831 8.248 -20.160 1.00 72.69 70 LEU A CA 1
ATOM 524 C C . LEU A 1 70 ? 40.740 8.255 -19.082 1.00 72.69 70 LEU A C 1
ATOM 526 O O . LEU A 1 70 ? 40.267 9.314 -18.676 1.00 72.69 70 LEU A O 1
ATOM 530 N N . VAL A 1 71 ? 40.366 7.075 -18.587 1.00 69.69 71 VAL A N 1
ATOM 531 C CA . VAL A 1 71 ? 39.426 6.901 -17.472 1.00 69.69 71 VAL A CA 1
ATOM 532 C C . VAL A 1 71 ? 40.218 6.461 -16.243 1.00 69.69 71 VAL A C 1
ATOM 534 O O . VAL A 1 71 ? 40.864 5.416 -16.244 1.00 69.69 71 VAL A O 1
ATOM 537 N N . ARG A 1 72 ? 40.207 7.277 -15.180 1.00 73.44 72 ARG A N 1
ATOM 538 C CA . ARG A 1 72 ? 40.957 7.022 -13.927 1.00 73.44 72 ARG A CA 1
ATOM 539 C C . ARG A 1 72 ? 42.457 6.732 -14.148 1.00 73.44 72 ARG A C 1
ATOM 541 O O . ARG A 1 72 ? 43.028 5.850 -13.514 1.00 73.44 72 ARG A O 1
ATOM 548 N N . GLY A 1 73 ? 43.096 7.467 -15.062 1.00 75.06 73 GLY A N 1
ATOM 549 C CA . GLY A 1 73 ? 44.538 7.360 -15.333 1.00 75.06 73 GLY A CA 1
ATOM 550 C C . GLY A 1 73 ? 44.962 6.154 -16.182 1.00 75.06 73 GLY A C 1
ATOM 551 O O . GLY A 1 73 ? 46.158 5.938 -16.361 1.00 75.06 73 GLY A O 1
ATOM 552 N N . ARG A 1 74 ? 44.016 5.376 -16.724 1.00 70.81 74 ARG A N 1
ATOM 553 C CA . ARG A 1 74 ? 44.276 4.298 -17.690 1.00 70.81 74 ARG A CA 1
ATOM 554 C C . ARG A 1 74 ? 43.547 4.588 -18.995 1.00 70.81 74 ARG A C 1
ATOM 556 O O . ARG A 1 74 ? 42.439 5.116 -18.975 1.00 70.81 74 ARG A O 1
ATOM 563 N N . VAL A 1 75 ? 44.172 4.259 -20.123 1.00 73.62 75 VAL A N 1
ATOM 564 C CA . VAL A 1 75 ? 43.509 4.334 -21.430 1.00 73.62 75 VAL A CA 1
ATOM 565 C C . VAL A 1 75 ? 42.483 3.207 -21.492 1.00 73.62 75 VAL A C 1
ATOM 567 O O . VAL A 1 75 ? 42.843 2.038 -21.363 1.00 73.62 75 VAL A O 1
ATOM 570 N N . ALA A 1 76 ? 41.217 3.569 -21.644 1.00 75.00 76 ALA A N 1
ATOM 571 C CA . ALA A 1 76 ? 40.098 2.661 -21.815 1.00 75.00 76 ALA A CA 1
ATOM 572 C C . ALA A 1 76 ? 39.382 2.993 -23.129 1.00 75.00 76 ALA A C 1
ATOM 574 O O . ALA A 1 76 ? 39.199 4.165 -23.464 1.00 75.00 76 ALA A O 1
ATOM 575 N N . GLU A 1 77 ? 38.968 1.964 -23.864 1.00 69.75 77 GLU A N 1
ATOM 576 C CA . GLU A 1 77 ? 38.030 2.132 -24.973 1.00 69.75 77 GLU A CA 1
ATOM 577 C C . GLU A 1 77 ? 36.653 2.472 -24.404 1.00 69.75 77 GLU A C 1
ATOM 579 O O . GLU A 1 77 ? 36.084 1.697 -23.635 1.00 69.75 77 GLU A O 1
ATOM 584 N N . VAL A 1 78 ? 36.114 3.624 -24.791 1.00 71.25 78 VAL A N 1
ATOM 585 C CA . VAL A 1 78 ? 34.775 4.069 -24.411 1.00 71.25 78 VAL A CA 1
ATOM 586 C C . VAL A 1 78 ? 33.944 4.276 -25.673 1.00 71.25 78 VAL A C 1
ATOM 588 O O . VAL A 1 78 ? 34.371 4.939 -26.622 1.00 71.25 78 VAL A O 1
ATOM 591 N N . SER A 1 79 ? 32.748 3.696 -25.667 1.00 74.88 79 SER A N 1
ATOM 592 C CA . SER A 1 79 ? 31.681 3.955 -26.630 1.00 74.88 79 SER A CA 1
ATOM 593 C C . SER A 1 79 ? 30.824 5.098 -26.084 1.00 74.88 79 SER A C 1
ATOM 595 O O . SER A 1 79 ? 30.312 5.011 -24.968 1.00 74.88 79 SER A O 1
ATOM 597 N N . LEU A 1 80 ? 30.720 6.206 -26.821 1.00 74.69 80 LEU A N 1
ATOM 598 C CA . LEU A 1 80 ? 29.870 7.331 -26.424 1.00 74.69 80 LEU A CA 1
ATOM 599 C C . LEU A 1 80 ? 28.503 7.189 -27.101 1.00 74.69 80 LEU A C 1
ATOM 601 O O . LEU A 1 80 ? 28.473 7.110 -28.330 1.00 74.69 80 LEU A O 1
ATOM 605 N N . PRO A 1 81 ? 27.385 7.172 -26.353 1.00 78.44 81 PRO A N 1
ATOM 606 C CA . PRO A 1 81 ? 26.055 7.081 -26.944 1.00 78.44 81 PRO A CA 1
ATOM 607 C C . PRO A 1 81 ? 25.758 8.291 -27.833 1.00 78.44 81 PRO A C 1
ATOM 609 O O . PRO A 1 81 ? 26.110 9.429 -27.507 1.00 78.44 81 PRO A O 1
ATOM 612 N N . SER A 1 82 ? 25.092 8.058 -28.968 1.00 83.12 82 SER A N 1
ATOM 613 C CA . SER A 1 82 ? 24.634 9.150 -29.831 1.00 83.12 82 SER A CA 1
ATOM 614 C C . SER A 1 82 ? 23.575 10.003 -29.132 1.00 83.12 82 SER A C 1
ATOM 616 O O . SER A 1 82 ? 22.804 9.523 -28.299 1.00 83.12 82 SER A O 1
ATOM 618 N N . LYS A 1 83 ? 23.487 11.282 -29.520 1.00 86.81 83 LYS A N 1
ATOM 619 C CA . LYS A 1 83 ? 22.435 12.189 -29.031 1.00 86.81 83 LYS A CA 1
ATOM 620 C C . LYS A 1 83 ? 21.030 11.651 -29.318 1.00 86.81 83 LYS A C 1
ATOM 622 O O . LYS A 1 83 ? 20.138 11.825 -28.495 1.00 86.81 83 LYS A O 1
ATOM 627 N N . ASP A 1 84 ? 20.854 10.967 -30.448 1.00 85.69 84 ASP A N 1
ATOM 628 C CA . ASP A 1 84 ? 19.571 10.381 -30.835 1.00 85.69 84 ASP A CA 1
ATOM 629 C C . ASP A 1 84 ? 19.186 9.199 -29.938 1.00 85.69 84 ASP A C 1
ATOM 631 O O . ASP A 1 84 ? 18.019 9.075 -29.566 1.00 85.69 84 ASP A O 1
ATOM 635 N N . LEU A 1 85 ? 20.157 8.370 -29.533 1.00 84.56 85 LEU A N 1
ATOM 636 C CA . LEU A 1 85 ? 19.932 7.274 -28.587 1.00 84.56 85 LEU A CA 1
ATOM 637 C C . LEU A 1 85 ? 19.568 7.804 -27.197 1.00 84.56 85 LEU A C 1
ATOM 639 O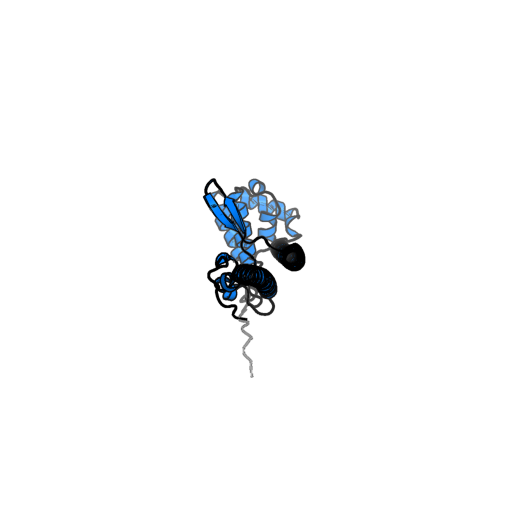 O . LEU A 1 85 ? 18.626 7.302 -26.588 1.00 84.56 85 LEU A O 1
ATOM 643 N N . ILE A 1 86 ? 20.249 8.856 -26.731 1.00 89.06 86 ILE A N 1
ATOM 644 C CA . ILE A 1 86 ? 19.913 9.528 -25.467 1.00 89.06 86 ILE A CA 1
ATOM 645 C C . ILE A 1 86 ? 18.480 10.075 -25.526 1.00 89.06 86 ILE A C 1
ATOM 647 O O . ILE A 1 86 ? 17.666 9.749 -24.669 1.00 89.06 86 ILE A O 1
ATOM 651 N N . ALA A 1 87 ? 18.131 10.823 -26.577 1.00 89.94 87 ALA A N 1
ATOM 652 C CA . ALA A 1 87 ? 16.792 11.393 -26.729 1.00 89.94 87 ALA A CA 1
ATOM 653 C C . ALA A 1 87 ? 15.693 10.318 -26.856 1.00 89.94 87 ALA A C 1
ATOM 655 O O . ALA A 1 87 ? 14.571 10.501 -26.382 1.00 89.94 87 ALA A O 1
ATOM 656 N N . ALA A 1 88 ? 15.981 9.189 -27.509 1.00 89.19 88 ALA A N 1
ATOM 657 C CA . ALA A 1 88 ? 15.064 8.054 -27.581 1.00 89.19 88 ALA A CA 1
ATOM 658 C C . ALA A 1 88 ? 14.878 7.380 -26.211 1.00 89.19 88 ALA A C 1
ATOM 660 O O . ALA A 1 88 ? 13.743 7.069 -25.842 1.00 89.19 88 ALA A O 1
ATOM 661 N N . ALA A 1 89 ? 15.961 7.203 -25.450 1.00 90.81 89 ALA A N 1
ATOM 662 C CA . ALA A 1 89 ? 15.918 6.655 -24.098 1.00 90.81 89 ALA A CA 1
ATOM 663 C C . ALA A 1 89 ? 15.125 7.561 -23.142 1.00 90.81 89 ALA A C 1
ATOM 665 O O . ALA A 1 89 ? 14.263 7.065 -22.421 1.00 90.81 89 ALA A O 1
ATOM 666 N N . GLU A 1 90 ? 15.332 8.880 -23.199 1.00 93.62 90 GLU A N 1
ATOM 667 C CA . GLU A 1 90 ? 14.567 9.864 -22.418 1.00 93.62 90 GLU A CA 1
ATOM 668 C C . GLU A 1 90 ? 13.064 9.772 -22.708 1.00 93.62 90 GLU A C 1
ATOM 670 O O . GLU A 1 90 ? 12.256 9.675 -21.788 1.00 93.62 90 GLU A O 1
ATOM 675 N N . ARG A 1 91 ? 12.662 9.695 -23.985 1.00 93.62 91 ARG A N 1
ATOM 676 C CA . ARG A 1 91 ? 11.240 9.542 -24.354 1.00 93.62 91 ARG A CA 1
ATOM 677 C C . ARG A 1 91 ? 10.637 8.225 -23.867 1.00 93.62 91 ARG A C 1
ATOM 679 O O . ARG A 1 91 ? 9.467 8.196 -23.468 1.00 93.62 91 ARG A O 1
ATOM 686 N N . ALA A 1 92 ? 11.400 7.135 -23.938 1.00 91.50 92 ALA A N 1
ATOM 687 C CA . ALA A 1 92 ? 10.962 5.834 -23.444 1.00 91.50 92 ALA A CA 1
ATOM 688 C C . ALA A 1 92 ? 10.779 5.866 -21.920 1.00 91.50 92 ALA A C 1
ATOM 690 O O . ALA A 1 92 ? 9.745 5.420 -21.419 1.00 91.50 92 ALA A O 1
ATOM 691 N N . PHE A 1 93 ? 11.730 6.471 -21.203 1.00 92.94 93 PHE A N 1
ATOM 692 C CA . PHE A 1 93 ? 11.654 6.673 -19.762 1.00 92.94 93 PHE A CA 1
ATOM 693 C C . PHE A 1 93 ? 10.455 7.541 -19.374 1.00 92.94 93 PHE A C 1
ATOM 695 O O . PHE A 1 93 ? 9.651 7.115 -18.553 1.00 92.94 93 PHE A O 1
ATOM 702 N N . ASP A 1 94 ? 10.254 8.691 -20.018 1.00 95.81 94 ASP A N 1
ATOM 703 C CA . ASP A 1 94 ? 9.124 9.588 -19.746 1.00 95.81 94 ASP A CA 1
ATOM 704 C C . ASP A 1 94 ? 7.766 8.904 -19.936 1.00 95.81 94 ASP A C 1
ATOM 706 O O . ASP A 1 94 ? 6.803 9.176 -19.214 1.00 95.81 94 ASP A O 1
ATOM 710 N N . THR A 1 95 ? 7.664 8.031 -20.938 1.00 94.25 95 THR A N 1
ATOM 711 C CA . THR A 1 95 ? 6.436 7.277 -21.213 1.00 94.25 95 THR A CA 1
ATOM 712 C C . THR A 1 95 ? 6.186 6.234 -20.126 1.00 94.25 95 THR A C 1
ATOM 714 O O . THR A 1 95 ? 5.071 6.159 -19.601 1.00 94.25 95 THR A O 1
ATOM 717 N N . SER A 1 96 ? 7.226 5.484 -19.754 1.00 93.50 96 SER A N 1
ATOM 718 C CA . SER A 1 96 ? 7.183 4.480 -18.687 1.00 93.50 96 SER A CA 1
ATOM 719 C C . SER A 1 96 ? 6.871 5.116 -17.329 1.00 93.50 96 SER A C 1
ATOM 721 O O . SER A 1 96 ? 5.935 4.699 -16.651 1.00 93.50 96 SER A O 1
ATOM 723 N N . ALA A 1 97 ? 7.551 6.211 -16.979 1.00 94.69 97 ALA A N 1
ATOM 724 C CA . ALA A 1 97 ? 7.335 6.960 -15.744 1.00 94.69 97 ALA A CA 1
ATOM 725 C C . ALA A 1 97 ? 5.877 7.421 -15.611 1.00 94.69 97 ALA A C 1
ATOM 727 O O . ALA A 1 97 ? 5.222 7.129 -14.613 1.00 94.69 97 ALA A O 1
ATOM 728 N N . LYS A 1 98 ? 5.303 8.022 -16.665 1.00 96.50 98 LYS A N 1
ATOM 729 C CA . LYS A 1 98 ? 3.884 8.424 -16.677 1.00 96.50 98 LYS A CA 1
ATOM 730 C C . LYS A 1 98 ? 2.931 7.247 -16.497 1.00 96.50 98 LYS A C 1
ATOM 732 O O . LYS A 1 98 ? 1.850 7.420 -15.933 1.00 96.50 98 LYS A O 1
ATOM 737 N N . PHE A 1 99 ? 3.269 6.076 -17.031 1.00 94.75 99 PHE A N 1
ATOM 738 C CA . PHE A 1 99 ? 2.462 4.877 -16.844 1.00 94.75 99 PHE A CA 1
ATOM 739 C C . PHE A 1 99 ? 2.518 4.409 -15.387 1.00 94.75 99 PHE A C 1
ATOM 741 O O . PHE A 1 99 ? 1.466 4.220 -14.776 1.00 94.75 99 PHE A O 1
ATOM 748 N N . VAL A 1 100 ? 3.716 4.303 -14.814 1.00 94.56 100 VAL A N 1
ATOM 749 C CA . VAL A 1 100 ? 3.934 3.908 -13.415 1.00 94.56 100 VAL A CA 1
ATOM 750 C C . VAL A 1 100 ? 3.246 4.877 -12.458 1.00 94.56 100 VAL A C 1
ATOM 752 O O . VAL A 1 100 ? 2.507 4.434 -11.586 1.00 94.56 100 VAL A O 1
ATOM 755 N N . ASP A 1 101 ? 3.370 6.188 -12.667 1.00 96.31 101 ASP A N 1
ATOM 756 C CA . ASP A 1 101 ? 2.713 7.207 -11.840 1.00 96.31 101 ASP A CA 1
ATOM 757 C C . ASP A 1 101 ? 1.189 7.044 -11.812 1.00 96.31 101 ASP A C 1
ATOM 759 O O . ASP A 1 101 ? 0.547 7.193 -10.766 1.00 96.31 101 ASP A O 1
ATOM 763 N N . ARG A 1 102 ? 0.585 6.701 -12.958 1.00 95.69 102 ARG A N 1
ATOM 764 C CA . ARG A 1 102 ? -0.854 6.410 -13.040 1.00 95.69 102 ARG A CA 1
ATOM 765 C C . ARG A 1 102 ? -1.216 5.169 -12.230 1.00 95.69 102 ARG A C 1
ATOM 767 O O . ARG A 1 102 ? -2.231 5.207 -11.537 1.00 95.69 102 ARG A O 1
ATOM 774 N N . GLN A 1 103 ? -0.399 4.116 -12.287 1.00 94.75 103 GLN A N 1
ATOM 775 C CA . GLN A 1 103 ? -0.620 2.899 -11.500 1.00 94.75 103 GLN A CA 1
ATOM 776 C C . GLN A 1 103 ? -0.456 3.166 -10.003 1.00 94.75 103 GLN A C 1
ATOM 778 O O . GLN A 1 103 ? -1.346 2.834 -9.229 1.00 94.75 103 GLN A O 1
ATOM 783 N N . THR A 1 104 ? 0.595 3.870 -9.582 1.00 94.62 104 THR A N 1
ATOM 784 C CA . THR A 1 104 ? 0.799 4.270 -8.180 1.00 94.62 104 THR A CA 1
ATOM 785 C C . THR A 1 104 ? -0.360 5.125 -7.668 1.00 94.62 104 THR A C 1
ATOM 787 O O . THR A 1 104 ? -0.863 4.920 -6.565 1.00 94.62 104 THR A O 1
ATOM 790 N N . THR A 1 105 ? -0.857 6.051 -8.492 1.00 96.44 105 THR A N 1
ATOM 791 C CA . THR A 1 105 ? -2.045 6.847 -8.158 1.00 96.44 105 THR A CA 1
ATOM 792 C C . THR A 1 105 ? -3.290 5.969 -8.002 1.00 96.44 105 THR A C 1
ATOM 794 O O . THR A 1 105 ? -4.088 6.201 -7.094 1.00 96.44 105 THR A O 1
ATOM 797 N N . ALA A 1 106 ? -3.479 4.962 -8.859 1.00 93.31 106 ALA A N 1
ATOM 798 C CA . ALA A 1 106 ? -4.583 4.009 -8.745 1.00 93.31 106 ALA A CA 1
ATOM 799 C C . ALA A 1 106 ? -4.468 3.150 -7.474 1.00 93.31 106 ALA A C 1
ATOM 801 O O . ALA A 1 106 ? -5.442 3.040 -6.732 1.00 93.31 106 ALA A O 1
ATOM 802 N N . LEU A 1 107 ? -3.272 2.642 -7.162 1.00 93.62 107 LEU A N 1
ATOM 803 C CA . LEU A 1 107 ? -2.984 1.899 -5.933 1.00 93.62 107 LEU A CA 1
ATOM 804 C C . LEU A 1 107 ? -3.318 2.722 -4.685 1.00 93.62 107 LEU A C 1
ATOM 806 O O . LEU A 1 107 ? -4.045 2.243 -3.817 1.00 93.62 107 LEU A O 1
ATOM 810 N N . ASN A 1 108 ? -2.893 3.986 -4.632 1.00 94.88 108 ASN A N 1
ATOM 811 C CA . ASN A 1 108 ? -3.226 4.883 -3.523 1.00 94.88 108 ASN A CA 1
ATOM 812 C C . ASN A 1 108 ? -4.742 5.093 -3.381 1.00 94.88 108 ASN A C 1
ATOM 814 O O . ASN A 1 108 ? -5.260 5.100 -2.268 1.00 94.88 108 ASN A O 1
ATOM 818 N N . ARG A 1 109 ? -5.483 5.194 -4.493 1.00 94.12 109 ARG A N 1
ATOM 819 C CA . ARG A 1 109 ? -6.956 5.264 -4.450 1.00 94.12 109 ARG A CA 1
ATOM 820 C C . ARG A 1 109 ? -7.572 3.989 -3.878 1.00 94.12 109 ARG A C 1
ATOM 822 O O . ARG A 1 109 ? -8.517 4.089 -3.098 1.00 94.12 109 ARG A O 1
ATOM 829 N N . HIS A 1 110 ? -7.054 2.814 -4.238 1.00 90.88 110 HIS A N 1
ATOM 830 C CA . HIS A 1 110 ? -7.522 1.537 -3.686 1.00 90.88 110 HIS A CA 1
ATOM 831 C C . HIS A 1 110 ? -7.248 1.440 -2.183 1.00 90.88 110 HIS A C 1
ATOM 833 O O . HIS A 1 110 ? -8.132 1.016 -1.441 1.00 90.88 110 HIS A O 1
ATOM 839 N N . VAL A 1 111 ? -6.076 1.893 -1.720 1.00 90.88 111 VAL A N 1
ATOM 840 C CA . VAL A 1 111 ? -5.738 1.978 -0.288 1.00 90.88 111 VAL A CA 1
ATOM 841 C C . VAL A 1 111 ? -6.736 2.872 0.445 1.00 90.88 111 VAL A C 1
ATOM 843 O O . VAL A 1 111 ? -7.398 2.410 1.371 1.00 90.88 111 VAL A O 1
ATOM 846 N N . THR A 1 112 ? -6.952 4.104 -0.022 1.00 91.25 112 THR A N 1
ATOM 847 C CA . THR A 1 112 ? -7.922 5.024 0.595 1.00 91.25 112 THR A CA 1
ATOM 848 C C . THR A 1 112 ? -9.350 4.466 0.578 1.00 91.25 112 THR A C 1
ATOM 850 O O . THR A 1 112 ? -10.111 4.651 1.532 1.00 91.25 112 THR A O 1
ATOM 853 N N . ALA A 1 113 ? -9.741 3.752 -0.481 1.00 89.56 113 ALA A N 1
ATOM 854 C CA . ALA A 1 113 ? -11.046 3.099 -0.553 1.00 89.56 113 ALA A CA 1
ATOM 855 C C . ALA A 1 113 ? -11.186 1.975 0.489 1.00 89.56 113 ALA A C 1
ATOM 857 O O . ALA A 1 113 ? -12.235 1.861 1.130 1.00 89.56 113 ALA A O 1
ATOM 858 N N . LEU A 1 114 ? -10.138 1.172 0.697 1.00 88.00 114 LEU A N 1
ATOM 859 C CA . LEU A 1 114 ? -10.101 0.136 1.732 1.00 88.00 114 LEU A CA 1
ATOM 860 C C . LEU A 1 114 ? -10.141 0.743 3.136 1.00 88.00 114 LEU A C 1
ATOM 862 O O . LEU A 1 114 ? -10.946 0.307 3.956 1.00 88.00 114 LEU A O 1
ATOM 866 N N . GLU A 1 115 ? -9.358 1.789 3.394 1.00 89.06 115 GLU A N 1
ATOM 867 C CA . GLU A 1 115 ? -9.378 2.529 4.660 1.00 89.06 115 GLU A CA 1
ATOM 868 C C . GLU A 1 115 ? -10.768 3.095 4.956 1.00 89.06 115 GLU A C 1
ATOM 870 O O . GLU A 1 115 ? -11.285 2.938 6.062 1.00 89.06 115 GLU A O 1
ATOM 875 N N . THR A 1 116 ? -11.418 3.684 3.951 1.00 90.44 116 THR A N 1
ATOM 876 C CA . THR A 1 116 ? -12.786 4.205 4.069 1.00 90.44 116 THR A CA 1
ATOM 877 C C . THR A 1 116 ? -13.778 3.084 4.367 1.00 90.44 116 THR A C 1
ATOM 879 O O . THR A 1 116 ? -14.646 3.233 5.230 1.00 90.44 116 THR A O 1
ATOM 882 N N . ARG A 1 117 ? -13.643 1.930 3.701 1.00 88.00 117 ARG A N 1
ATOM 883 C CA . ARG A 1 117 ? -14.496 0.761 3.942 1.00 88.00 117 ARG A CA 1
ATOM 884 C C . ARG A 1 117 ? -14.327 0.239 5.367 1.00 88.00 117 ARG A C 1
ATOM 886 O O . ARG A 1 117 ? -15.333 0.042 6.043 1.00 88.00 117 ARG A O 1
ATOM 893 N N . ILE A 1 118 ? -13.094 0.087 5.844 1.00 88.75 118 ILE A N 1
ATOM 894 C CA . ILE A 1 118 ? -12.790 -0.328 7.222 1.00 88.75 118 ILE A CA 1
ATOM 895 C C . ILE A 1 118 ? -13.357 0.687 8.219 1.00 88.75 118 ILE A C 1
ATOM 897 O O . ILE A 1 118 ? -14.068 0.309 9.149 1.00 88.75 118 ILE A O 1
ATOM 901 N N . ALA A 1 119 ? -13.122 1.983 7.999 1.00 88.06 119 ALA A N 1
ATOM 902 C CA . ALA A 1 119 ? -13.648 3.040 8.853 1.00 88.06 119 ALA A CA 1
ATOM 903 C C . ALA A 1 119 ? -15.181 2.994 8.922 1.00 88.06 119 ALA A C 1
ATOM 905 O O . ALA A 1 119 ? -15.742 3.011 10.014 1.00 88.06 119 ALA A O 1
ATOM 906 N N . SER A 1 120 ? -15.872 2.853 7.787 1.00 87.75 120 SER A N 1
ATOM 907 C CA . SER A 1 120 ? -17.338 2.735 7.741 1.00 87.75 120 SER A CA 1
ATOM 908 C C . SER A 1 120 ? -17.867 1.455 8.405 1.00 87.75 120 SER A C 1
ATOM 910 O O . SER A 1 120 ? -18.942 1.446 9.009 1.00 87.75 120 SER A O 1
ATOM 912 N N . ALA A 1 121 ? -17.102 0.364 8.333 1.00 87.56 121 ALA A N 1
ATOM 913 C CA . ALA A 1 121 ? -17.472 -0.909 8.933 1.00 87.56 121 ALA A CA 1
ATOM 914 C C . ALA A 1 121 ? -17.390 -0.863 10.464 1.00 87.56 121 ALA A C 1
ATOM 916 O O . ALA A 1 121 ? -18.251 -1.442 11.122 1.00 87.56 121 ALA A O 1
ATOM 917 N N . ILE A 1 122 ? -16.417 -0.137 11.019 1.00 88.62 122 ILE A N 1
ATOM 918 C CA . ILE A 1 122 ? -16.189 -0.036 12.468 1.00 88.62 122 ILE A CA 1
ATOM 919 C C . ILE A 1 122 ? -16.986 1.114 13.096 1.00 88.62 122 ILE A C 1
ATOM 921 O O . ILE A 1 122 ? -17.418 1.005 14.239 1.00 88.62 122 ILE A O 1
ATOM 925 N N . THR A 1 123 ? -17.214 2.208 12.368 1.00 89.00 123 THR A N 1
ATOM 926 C CA . THR A 1 123 ? -17.944 3.370 12.898 1.00 89.00 123 THR A CA 1
ATOM 927 C C . THR A 1 123 ? -19.454 3.137 12.950 1.00 89.00 123 THR A C 1
ATOM 929 O O . THR A 1 123 ? -20.044 2.466 12.096 1.00 89.00 123 THR A O 1
ATOM 932 N N . ASP A 1 124 ? -20.084 3.707 13.976 1.00 89.25 124 ASP A N 1
ATOM 933 C CA . ASP A 1 124 ? -21.528 3.686 14.196 1.00 89.25 124 ASP A CA 1
ATOM 934 C C . ASP A 1 124 ? -21.967 5.048 14.768 1.00 89.25 124 ASP A C 1
ATOM 936 O O . ASP A 1 124 ? -21.327 5.535 15.706 1.00 89.25 124 ASP A O 1
ATOM 940 N N . PRO A 1 125 ? -23.030 5.693 14.248 1.00 88.06 125 PRO A N 1
ATOM 941 C CA . PRO A 1 125 ? -23.543 6.947 14.807 1.00 88.06 125 PRO A CA 1
ATOM 942 C C . PRO A 1 125 ? -23.921 6.845 16.293 1.00 88.06 125 PRO A C 1
ATOM 944 O O . PRO A 1 125 ? -23.854 7.846 17.010 1.00 88.06 125 PRO A O 1
ATOM 947 N N . TYR A 1 126 ? -24.262 5.650 16.781 1.00 86.12 126 TYR A N 1
ATOM 948 C CA . TYR A 1 126 ? -24.586 5.406 18.184 1.00 86.12 126 TYR A CA 1
ATOM 949 C C . TYR A 1 126 ? -23.417 5.708 19.135 1.00 86.12 126 TYR A C 1
ATOM 951 O O . TYR A 1 126 ? -23.641 6.088 20.285 1.00 86.12 126 TYR A O 1
ATOM 959 N N . ALA A 1 127 ? -22.173 5.630 18.654 1.00 85.94 127 ALA A N 1
ATOM 960 C CA . ALA A 1 127 ? -20.966 5.891 19.442 1.00 85.94 127 ALA A CA 1
ATOM 961 C C . ALA A 1 127 ? -20.910 7.310 20.045 1.00 85.94 127 ALA A C 1
ATOM 963 O O . ALA A 1 127 ? -20.334 7.514 21.120 1.00 85.94 127 ALA A O 1
ATOM 964 N N . LYS A 1 128 ? -21.556 8.276 19.375 1.00 87.31 128 LYS A N 1
ATOM 965 C CA . LYS A 1 128 ? -21.592 9.700 19.751 1.00 87.31 128 LYS A CA 1
ATOM 966 C C . LYS A 1 128 ? -22.749 10.058 20.682 1.00 87.31 128 LYS A C 1
ATOM 968 O O . LYS A 1 128 ? -22.893 11.214 21.075 1.00 87.31 128 LYS A O 1
ATOM 973 N N . THR A 1 129 ? -23.596 9.091 21.017 1.00 92.25 129 THR A N 1
ATOM 974 C CA . THR A 1 129 ? -24.729 9.302 21.923 1.00 92.25 129 THR A CA 1
ATOM 975 C C . THR A 1 129 ? -24.267 9.339 23.387 1.00 92.25 129 THR A C 1
ATOM 977 O O . THR A 1 129 ? -23.181 8.842 23.703 1.00 9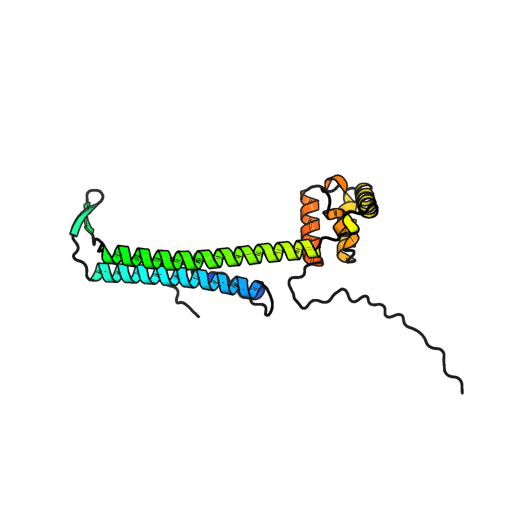2.25 129 THR A O 1
ATOM 980 N N . PRO A 1 130 ? -25.090 9.869 24.316 1.00 92.19 130 PRO A N 1
ATOM 981 C CA . PRO A 1 130 ? -24.815 9.777 25.753 1.00 92.19 130 PRO A CA 1
ATOM 982 C C . PRO A 1 130 ? -24.579 8.336 26.223 1.00 92.19 130 PRO A C 1
ATOM 984 O O . PRO A 1 130 ? -23.705 8.093 27.049 1.00 92.19 130 PRO A O 1
ATOM 987 N N . ILE A 1 131 ? -25.270 7.368 25.613 1.00 91.56 131 ILE A N 1
ATOM 988 C CA . ILE A 1 131 ? -25.115 5.944 25.929 1.00 91.56 131 ILE A CA 1
ATOM 989 C C . ILE A 1 131 ? -23.714 5.447 25.540 1.00 91.56 131 ILE A C 1
ATOM 991 O O . ILE A 1 131 ? -23.098 4.677 26.271 1.00 91.56 131 ILE A O 1
ATOM 995 N N . GLY A 1 132 ? -23.148 5.945 24.436 1.00 92.12 132 GLY A N 1
ATOM 996 C CA . GLY A 1 132 ? -21.757 5.666 24.076 1.00 92.12 132 GLY A CA 1
ATOM 997 C C . GLY A 1 132 ? -20.760 6.154 25.135 1.00 92.12 132 GLY A C 1
ATOM 998 O O . GLY A 1 132 ? -19.773 5.475 25.424 1.00 92.12 132 GLY A O 1
ATOM 999 N N . ALA A 1 133 ? -21.033 7.296 25.775 1.00 93.06 133 ALA A N 1
ATOM 1000 C CA . ALA A 1 133 ? -20.220 7.784 26.888 1.00 93.06 133 ALA A CA 1
ATOM 1001 C C . ALA A 1 133 ? -20.344 6.893 28.136 1.00 93.06 133 ALA A C 1
ATOM 1003 O O . ALA A 1 133 ? -19.331 6.622 28.781 1.00 93.06 133 ALA A O 1
ATOM 1004 N N . GLU A 1 134 ? -21.542 6.390 28.439 1.00 94.31 134 GLU A N 1
ATOM 1005 C CA . GLU A 1 134 ? -21.771 5.440 29.537 1.00 94.31 134 GLU A CA 1
ATOM 1006 C C . GLU A 1 134 ? -21.027 4.118 29.316 1.00 94.31 134 GLU A C 1
ATOM 1008 O O . GLU A 1 134 ? -20.396 3.608 30.241 1.00 94.31 134 GLU A O 1
ATOM 1013 N N . ILE A 1 135 ? -21.013 3.594 28.085 1.00 94.31 135 ILE A N 1
ATOM 1014 C CA . ILE A 1 135 ? -20.258 2.381 27.735 1.00 94.31 135 ILE A CA 1
ATOM 1015 C C . ILE A 1 135 ? -18.763 2.587 28.001 1.00 94.31 135 ILE A C 1
ATOM 1017 O O . ILE A 1 135 ? -18.132 1.751 28.649 1.00 94.31 135 ILE A O 1
ATOM 1021 N N . ARG A 1 136 ? -18.187 3.719 27.575 1.00 94.50 136 ARG A N 1
ATOM 1022 C CA . ARG A 1 136 ? -16.773 4.035 27.850 1.00 94.50 136 ARG A CA 1
ATOM 1023 C C . ARG A 1 136 ? -16.484 4.135 29.346 1.00 94.50 136 ARG A C 1
ATOM 1025 O O . ARG A 1 136 ? -15.483 3.594 29.813 1.00 94.50 136 ARG A O 1
ATOM 1032 N N . GLN A 1 137 ? -17.369 4.778 30.108 1.00 95.25 137 GLN A N 1
ATOM 1033 C CA . GLN A 1 137 ? -17.242 4.861 31.565 1.00 95.25 137 GLN A CA 1
ATOM 1034 C C . GLN A 1 137 ? -17.334 3.487 32.232 1.00 95.25 137 GLN A C 1
ATOM 1036 O O . GLN A 1 137 ? -16.563 3.211 33.150 1.00 95.25 137 GLN A O 1
ATOM 1041 N N . HIS A 1 138 ? -18.217 2.609 31.749 1.00 94.81 138 HIS A N 1
ATOM 1042 C CA . HIS A 1 138 ? -18.319 1.237 32.231 1.00 94.81 138 HIS A CA 1
ATOM 1043 C C . HIS A 1 138 ? -17.010 0.475 32.011 1.00 94.81 138 HIS A C 1
ATOM 1045 O O . HIS A 1 138 ? -16.469 -0.083 32.963 1.00 94.81 138 HIS A O 1
ATOM 1051 N N . VAL A 1 139 ? -16.451 0.520 30.794 1.00 94.44 139 VAL A N 1
ATOM 1052 C CA . VAL A 1 139 ? -15.162 -0.122 30.480 1.00 94.44 139 VAL A CA 1
ATOM 1053 C C . VAL A 1 139 ? -14.042 0.446 31.354 1.00 94.44 139 VAL A C 1
ATOM 1055 O O . VAL A 1 139 ? -13.268 -0.315 31.933 1.00 94.44 139 VAL A O 1
ATOM 1058 N N . LYS A 1 140 ? -13.994 1.768 31.541 1.00 94.69 140 LYS A N 1
ATOM 1059 C CA . LYS A 1 140 ? -13.009 2.414 32.416 1.00 94.69 140 LYS A CA 1
ATOM 1060 C C . LYS A 1 140 ? -13.138 1.970 33.878 1.00 94.69 140 LYS A C 1
ATOM 1062 O O . LYS A 1 140 ? -12.124 1.823 34.555 1.00 94.69 140 LYS A O 1
ATOM 1067 N N . GLY A 1 141 ? -14.361 1.741 34.355 1.00 94.50 141 GLY A N 1
ATOM 1068 C CA . GLY A 1 141 ? -14.648 1.264 35.710 1.00 94.50 141 GLY A CA 1
ATOM 1069 C C . GLY A 1 141 ? -14.254 -0.194 35.969 1.00 94.50 141 GLY A C 1
ATOM 1070 O O . GLY A 1 141 ? -14.139 -0.593 37.129 1.00 94.50 141 GLY A O 1
ATOM 1071 N N . LEU A 1 142 ? -14.016 -0.993 34.923 1.00 94.62 142 LEU A N 1
ATOM 1072 C CA . LEU A 1 142 ? -13.492 -2.352 35.066 1.00 94.62 142 LEU A CA 1
ATOM 1073 C C . LEU A 1 142 ? -12.024 -2.334 35.510 1.00 94.62 142 LEU A C 1
ATOM 1075 O O . LEU A 1 142 ? -11.280 -1.376 35.274 1.00 94.62 142 LEU A O 1
ATOM 1079 N N . LYS A 1 143 ? -11.591 -3.440 36.124 1.00 92.88 143 LYS A N 1
ATOM 1080 C CA . LYS A 1 143 ? -10.177 -3.672 36.443 1.00 92.88 143 LYS A CA 1
ATOM 1081 C C . LYS A 1 143 ? -9.366 -3.768 35.152 1.00 92.88 143 LYS A C 1
ATOM 1083 O O . LYS A 1 143 ? -9.854 -4.329 34.173 1.00 92.88 143 LYS A O 1
ATOM 1088 N N . ASP A 1 144 ? -8.125 -3.286 35.166 1.00 88.69 144 ASP A N 1
ATOM 1089 C CA . ASP A 1 144 ? -7.256 -3.231 33.979 1.00 88.69 144 ASP A CA 1
ATOM 1090 C C . ASP A 1 144 ? -7.163 -4.578 33.241 1.00 88.69 144 ASP A C 1
ATOM 1092 O O . ASP A 1 144 ? -7.287 -4.629 32.019 1.00 88.69 144 ASP A O 1
ATOM 1096 N N . ASN A 1 145 ? -7.057 -5.685 33.984 1.00 88.31 145 ASN A N 1
ATOM 1097 C CA . ASN A 1 145 ? -6.989 -7.038 33.428 1.00 88.31 145 ASN A CA 1
ATOM 1098 C C . ASN A 1 145 ? -8.301 -7.539 32.794 1.00 88.31 145 ASN A C 1
ATOM 1100 O O . ASN A 1 145 ? -8.270 -8.508 32.050 1.00 88.31 145 ASN A O 1
ATOM 1104 N N . GLN A 1 146 ? -9.441 -6.907 33.078 1.00 92.88 146 GLN A N 1
ATOM 1105 C CA . GLN A 1 146 ? -10.760 -7.301 32.566 1.00 92.88 146 GLN A CA 1
ATOM 1106 C C . GLN A 1 146 ? -11.220 -6.448 31.377 1.00 92.88 146 GLN A C 1
ATOM 1108 O O . GLN A 1 146 ? -12.136 -6.852 30.660 1.00 92.88 146 GLN A O 1
ATOM 1113 N N . ARG A 1 147 ? -10.603 -5.279 31.142 1.00 93.31 147 ARG A N 1
ATOM 1114 C CA . ARG A 1 147 ? -11.016 -4.345 30.077 1.00 93.31 147 ARG A CA 1
ATOM 1115 C C . ARG A 1 147 ? -10.898 -4.970 28.690 1.00 93.31 147 ARG A C 1
ATOM 1117 O O . ARG A 1 147 ? -11.855 -4.944 27.921 1.00 93.31 147 ARG A O 1
ATOM 1124 N N . MET A 1 148 ? -9.741 -5.561 28.393 1.00 91.81 148 MET A N 1
ATOM 1125 C CA . MET A 1 148 ? -9.481 -6.176 27.089 1.00 91.81 148 MET A CA 1
ATOM 1126 C C . MET A 1 148 ? -10.372 -7.390 26.828 1.00 91.81 148 MET A C 1
ATOM 1128 O O . MET A 1 148 ? -10.932 -7.508 25.740 1.00 91.81 148 MET A O 1
ATOM 1132 N N . ASP A 1 149 ? -10.568 -8.248 27.829 1.00 93.44 149 ASP A N 1
ATOM 1133 C CA . ASP A 1 149 ? -11.438 -9.422 27.711 1.00 93.44 149 ASP A CA 1
ATOM 1134 C C . ASP A 1 149 ? -12.896 -9.024 27.470 1.00 93.44 149 ASP A C 1
ATOM 1136 O O . ASP A 1 149 ? -13.577 -9.606 26.621 1.00 93.44 149 ASP A O 1
ATOM 1140 N N . PHE A 1 150 ? -13.367 -7.983 28.161 1.00 94.94 150 PHE A N 1
ATOM 1141 C CA . PHE A 1 150 ? -14.705 -7.446 27.952 1.00 94.94 150 PHE A CA 1
ATOM 1142 C C . PHE A 1 150 ? -14.877 -6.914 26.527 1.00 94.94 150 PHE A C 1
ATOM 1144 O O . PHE A 1 150 ? -15.805 -7.326 25.830 1.00 94.94 150 PHE A O 1
ATOM 1151 N N . VAL A 1 151 ? -13.963 -6.069 26.045 1.00 94.19 151 VAL A N 1
ATOM 1152 C CA . VAL A 1 151 ? -14.034 -5.526 24.678 1.00 94.19 151 VAL A CA 1
ATOM 1153 C C . VAL A 1 151 ? -13.944 -6.641 23.630 1.00 94.19 151 VAL A C 1
ATOM 1155 O O . VAL A 1 151 ? -14.734 -6.668 22.686 1.00 94.19 151 VAL A O 1
ATOM 1158 N N . ARG A 1 152 ? -13.068 -7.631 23.829 1.00 93.38 152 ARG A N 1
ATOM 1159 C CA . ARG A 1 152 ? -12.984 -8.822 22.972 1.00 93.38 152 ARG A CA 1
ATOM 1160 C C . ARG A 1 152 ? -14.295 -9.605 22.943 1.00 93.38 152 ARG A C 1
ATOM 1162 O O . ARG A 1 152 ? -14.694 -10.092 21.882 1.00 93.38 152 ARG A O 1
ATOM 1169 N N . SER A 1 153 ? -14.987 -9.711 24.076 1.00 94.88 153 SER A N 1
ATOM 1170 C CA . SER A 1 153 ? -16.300 -10.358 24.139 1.00 94.88 153 SER A CA 1
ATOM 1171 C C . SER A 1 153 ? -17.358 -9.599 23.329 1.00 9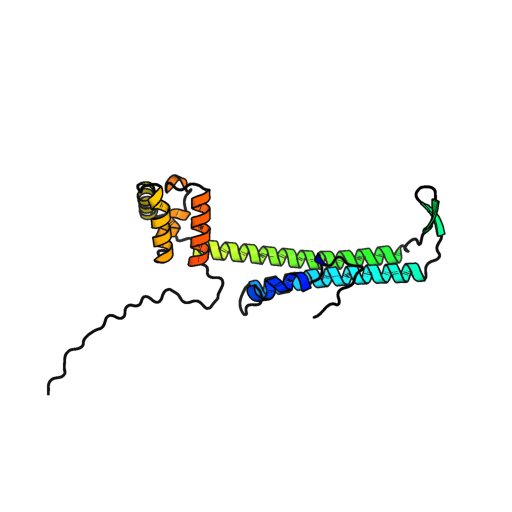4.88 153 SER A C 1
ATOM 1173 O O . SER A 1 153 ? -18.160 -10.236 22.648 1.00 94.88 153 SER A O 1
ATOM 1175 N N . LEU A 1 154 ? -17.317 -8.259 23.310 1.00 94.12 154 LEU A N 1
ATOM 1176 C CA . LEU A 1 154 ? -18.216 -7.431 22.494 1.00 94.12 154 LEU A CA 1
ATOM 1177 C C . LEU A 1 154 ? -17.971 -7.633 20.995 1.00 94.12 154 LEU A C 1
ATOM 1179 O O . LEU A 1 154 ? -18.931 -7.783 20.237 1.00 94.12 154 LEU A O 1
ATOM 1183 N N . ILE A 1 155 ? -16.699 -7.694 20.584 1.00 94.06 155 ILE A N 1
ATOM 1184 C CA . ILE A 1 155 ? -16.300 -7.981 19.198 1.00 94.06 155 ILE A CA 1
ATOM 1185 C C . ILE A 1 155 ? -16.809 -9.365 18.786 1.00 94.06 155 ILE A C 1
ATOM 1187 O O . ILE A 1 155 ? -17.488 -9.504 17.772 1.00 94.06 155 ILE A O 1
ATOM 1191 N N . THR A 1 156 ? -16.560 -10.379 19.619 1.00 92.62 156 THR A N 1
ATOM 1192 C CA . THR A 1 156 ? -16.977 -11.767 19.354 1.00 92.62 156 THR A CA 1
ATOM 1193 C C . THR A 1 156 ? -18.501 -11.905 19.299 1.00 92.62 156 THR A C 1
ATOM 1195 O O . THR A 1 156 ? -19.034 -12.655 18.485 1.00 92.62 156 THR A O 1
ATOM 1198 N N . ALA A 1 157 ? -19.221 -11.158 20.139 1.00 92.50 157 ALA A N 1
ATOM 1199 C CA . ALA A 1 157 ? -20.681 -11.114 20.146 1.00 92.50 157 ALA A CA 1
ATOM 1200 C C . ALA A 1 157 ? -21.277 -10.299 18.982 1.00 92.50 157 ALA A C 1
ATOM 1202 O O . ALA A 1 157 ? -22.498 -10.258 18.834 1.00 92.50 157 ALA A O 1
ATOM 1203 N N . GLY A 1 158 ? -20.449 -9.634 18.172 1.00 89.31 158 GLY A N 1
ATOM 1204 C CA . GLY A 1 158 ? -20.898 -8.824 17.045 1.00 89.31 158 GLY A CA 1
ATOM 1205 C C . GLY A 1 158 ? -21.573 -7.509 17.447 1.00 89.31 158 GLY A C 1
ATOM 1206 O O . GLY A 1 158 ? -22.324 -6.939 16.655 1.00 89.31 158 GLY A O 1
ATOM 1207 N N . LYS A 1 159 ? -21.343 -7.011 18.669 1.00 92.00 159 LYS A N 1
ATOM 1208 C CA . LYS A 1 159 ? -21.960 -5.774 19.174 1.00 92.00 159 LYS A CA 1
ATOM 1209 C C . LYS A 1 159 ? -21.249 -4.534 18.632 1.00 92.00 159 LYS A C 1
ATOM 1211 O O . LYS A 1 159 ? -20.510 -3.858 19.347 1.00 92.00 159 LYS A O 1
ATOM 1216 N N . LYS A 1 160 ? -21.480 -4.237 17.351 1.00 91.75 160 LYS A N 1
ATOM 1217 C CA . LYS A 1 160 ? -20.828 -3.135 16.629 1.00 91.75 160 LYS A CA 1
ATOM 1218 C C . LYS A 1 160 ? -20.989 -1.779 17.327 1.00 91.75 160 LYS A C 1
ATOM 1220 O O . LYS A 1 160 ? -19.997 -1.078 17.477 1.00 91.75 160 LYS A O 1
ATOM 1225 N N . SER A 1 161 ? -22.195 -1.429 17.779 1.00 92.25 161 SER A N 1
ATOM 1226 C CA . SER A 1 161 ? -22.484 -0.142 18.435 1.00 92.25 161 SER A CA 1
ATOM 1227 C C . SER A 1 161 ? -21.610 0.110 19.664 1.00 92.25 161 SER A C 1
ATOM 1229 O O . SER A 1 161 ? -21.110 1.216 19.866 1.00 92.25 161 SER A O 1
ATOM 1231 N N . ASP A 1 162 ? -21.397 -0.934 20.464 1.00 93.06 162 ASP A N 1
ATOM 1232 C CA . ASP A 1 162 ? -20.682 -0.848 21.735 1.00 93.06 162 ASP A CA 1
ATOM 1233 C C . ASP A 1 162 ? -19.171 -0.770 21.491 1.00 93.06 162 ASP A C 1
ATOM 1235 O O . ASP A 1 162 ? -18.474 0.024 22.119 1.00 93.06 162 ASP A O 1
ATOM 1239 N N . VAL A 1 163 ? -18.663 -1.542 20.524 1.00 93.94 163 VAL A N 1
ATOM 1240 C CA . VAL A 1 163 ? -17.256 -1.472 20.098 1.00 93.94 163 VAL A CA 1
ATOM 1241 C C . VAL A 1 163 ? -16.953 -0.120 19.448 1.00 93.94 163 VAL A C 1
ATOM 1243 O O . VAL A 1 163 ? -15.931 0.493 19.752 1.00 93.94 163 VAL A O 1
ATOM 1246 N N . ALA A 1 164 ? -17.861 0.390 18.613 1.00 94.00 164 ALA A N 1
ATOM 1247 C CA . ALA A 1 164 ? -17.748 1.716 18.018 1.00 94.00 164 ALA A CA 1
ATOM 1248 C C . ALA A 1 164 ? -17.703 2.811 19.094 1.00 94.00 164 ALA A C 1
ATOM 1250 O O . ALA A 1 164 ? -16.895 3.727 18.991 1.00 94.00 164 ALA A O 1
ATOM 1251 N N . ALA A 1 165 ? -18.504 2.697 20.160 1.00 94.12 165 ALA A N 1
ATOM 1252 C CA . ALA A 1 165 ? -18.472 3.636 21.282 1.00 94.12 165 ALA A CA 1
ATOM 1253 C C . ALA A 1 165 ? -17.114 3.670 21.998 1.00 94.12 165 ALA A C 1
ATOM 1255 O O . ALA A 1 165 ? -16.683 4.744 22.422 1.00 94.12 165 ALA A O 1
ATOM 1256 N N . VAL A 1 166 ? -16.443 2.520 22.117 1.00 93.06 166 VAL A N 1
ATOM 1257 C CA . VAL A 1 166 ? -15.098 2.417 22.705 1.00 93.06 166 VAL A CA 1
ATOM 1258 C C . VAL A 1 166 ? -14.034 3.021 21.785 1.00 93.06 166 VAL A C 1
ATOM 1260 O O . VAL A 1 166 ? -13.133 3.676 22.299 1.00 93.06 166 VAL A O 1
ATOM 1263 N N . LEU A 1 167 ? -14.155 2.833 20.464 1.00 93.69 167 LEU A N 1
ATOM 1264 C CA . LEU A 1 167 ? -13.165 3.248 19.456 1.00 93.69 167 LEU A CA 1
ATOM 1265 C C . LEU A 1 167 ? -13.322 4.687 18.928 1.00 93.69 167 LEU A C 1
ATOM 1267 O O . LEU A 1 167 ? -12.378 5.226 18.353 1.00 93.69 167 LEU A O 1
ATOM 1271 N N . ASP A 1 168 ? -14.496 5.308 19.077 1.00 92.81 168 ASP A N 1
ATOM 1272 C CA . ASP A 1 168 ? -14.771 6.684 18.612 1.00 92.81 168 ASP A CA 1
ATOM 1273 C C . ASP A 1 168 ? -14.008 7.747 19.422 1.00 92.81 168 ASP A C 1
ATOM 1275 O O . ASP A 1 168 ? -13.767 8.850 18.935 1.00 92.81 168 ASP A O 1
ATOM 1279 N N . ALA A 1 169 ? -13.594 7.415 20.647 1.00 89.75 169 ALA A N 1
ATOM 1280 C CA . ALA A 1 169 ? -12.914 8.330 21.554 1.00 89.75 169 ALA A CA 1
ATOM 1281 C C . ALA A 1 169 ? -11.486 7.852 21.881 1.00 89.75 169 ALA A C 1
ATOM 1283 O O . ALA A 1 169 ? -11.198 6.664 21.767 1.00 89.75 169 ALA A O 1
ATOM 1284 N N . PRO A 1 170 ? -10.583 8.744 22.335 1.00 90.69 170 PRO A N 1
ATOM 1285 C CA . PRO A 1 170 ? -9.243 8.348 22.764 1.00 90.69 170 PRO A CA 1
ATOM 1286 C C . PRO A 1 170 ? -9.245 7.249 23.840 1.00 90.69 170 PRO A C 1
ATOM 1288 O O . PRO A 1 170 ? -10.057 7.289 24.771 1.00 90.69 170 PRO A O 1
ATOM 1291 N N . GLY A 1 171 ? -8.283 6.321 23.765 1.00 90.69 171 GLY A N 1
ATOM 1292 C CA . GLY A 1 171 ? -8.210 5.136 24.631 1.00 90.69 171 GLY A CA 1
ATOM 1293 C C . GLY A 1 171 ? -8.273 5.443 26.132 1.00 90.69 171 GLY A C 1
ATOM 1294 O O . GLY A 1 171 ? -8.967 4.747 26.877 1.00 90.69 171 GLY A O 1
ATOM 1295 N N . TYR A 1 172 ? -7.665 6.549 26.577 1.00 91.62 172 TYR A N 1
ATOM 1296 C CA . TYR A 1 172 ? -7.662 6.961 27.986 1.00 91.62 172 TYR A CA 1
ATOM 1297 C C . TYR A 1 172 ? -9.065 7.248 28.566 1.00 91.62 172 TYR A C 1
ATOM 1299 O O . TYR A 1 172 ? -9.263 7.173 29.785 1.00 91.62 172 TYR A O 1
ATOM 1307 N N . LEU A 1 173 ? -10.068 7.553 27.731 1.00 91.88 173 LEU A N 1
ATOM 1308 C CA . LEU A 1 173 ? -11.459 7.730 28.173 1.00 91.88 173 LEU A CA 1
ATOM 1309 C C . LEU A 1 173 ? -12.150 6.400 28.485 1.00 91.88 173 LEU A C 1
ATOM 1311 O O . LEU A 1 173 ? -13.040 6.370 29.333 1.00 91.88 173 LEU A O 1
ATOM 1315 N N . SER A 1 174 ? -11.691 5.319 27.863 1.00 92.69 174 SER A N 1
ATOM 1316 C CA . SER A 1 174 ? -12.120 3.941 28.125 1.00 92.69 174 SER A CA 1
ATOM 1317 C C . SER A 1 174 ? -11.176 3.213 29.095 1.00 92.69 174 SER A C 1
ATOM 1319 O O . SER A 1 174 ? -11.398 2.052 29.419 1.00 92.69 174 SER A O 1
ATOM 1321 N N . GLY A 1 175 ? -10.113 3.877 29.571 1.00 91.50 175 GLY A N 1
ATOM 1322 C CA . GLY A 1 175 ? -9.080 3.260 30.412 1.00 91.50 175 GLY A CA 1
ATOM 1323 C C . GLY A 1 175 ? -8.162 2.295 29.652 1.00 91.50 175 GLY A C 1
ATOM 1324 O O . GLY A 1 175 ? -7.607 1.379 30.254 1.00 91.50 175 GLY A O 1
ATOM 1325 N N . LEU A 1 176 ? -8.033 2.460 28.337 1.00 92.50 176 LEU A N 1
ATOM 1326 C CA . LEU A 1 176 ? -7.129 1.690 27.487 1.00 92.50 176 LEU A CA 1
ATOM 1327 C C . LEU A 1 176 ? -5.867 2.509 27.192 1.00 92.50 176 LEU A C 1
ATOM 1329 O O . LEU A 1 176 ? -5.944 3.719 26.977 1.00 92.50 176 LEU A O 1
ATOM 1333 N N . ASN A 1 177 ? -4.721 1.835 27.141 1.00 92.94 177 ASN A N 1
ATOM 1334 C CA . ASN A 1 177 ? -3.489 2.413 26.608 1.00 92.94 177 ASN A CA 1
ATOM 1335 C C . ASN A 1 177 ? -3.588 2.525 25.079 1.00 92.94 177 ASN A C 1
ATOM 1337 O O . ASN A 1 177 ? -4.321 1.759 24.447 1.00 92.94 177 ASN A O 1
ATOM 1341 N N . ASP A 1 178 ? -2.809 3.414 24.469 1.00 91.50 178 ASP A N 1
ATOM 1342 C CA . ASP A 1 178 ? -2.861 3.651 23.019 1.00 91.50 178 ASP A CA 1
ATOM 1343 C C . ASP A 1 178 ? -2.534 2.392 22.194 1.00 91.50 178 ASP A C 1
ATOM 1345 O O . ASP A 1 178 ? -3.197 2.106 21.194 1.00 91.50 178 ASP A O 1
ATOM 1349 N N . GLU A 1 179 ? -1.587 1.574 22.664 1.00 91.56 179 GLU A N 1
ATOM 1350 C CA . GLU A 1 179 ? -1.261 0.272 22.064 1.00 91.56 179 GLU A CA 1
ATOM 1351 C C . GLU A 1 179 ? -2.463 -0.681 22.103 1.00 91.56 179 GLU A C 1
ATOM 1353 O O . GLU A 1 179 ? -2.861 -1.245 21.084 1.00 91.56 179 GLU A O 1
ATOM 1358 N N . THR A 1 180 ? -3.108 -0.809 23.267 1.00 91.19 180 THR A N 1
ATOM 1359 C CA . THR A 1 180 ? -4.294 -1.666 23.422 1.00 91.19 180 THR A CA 1
ATOM 1360 C C . THR A 1 180 ? -5.477 -1.161 22.603 1.00 91.19 180 THR A C 1
ATOM 1362 O O . THR A 1 180 ? -6.218 -1.956 22.035 1.00 91.19 180 THR A O 1
ATOM 1365 N N . HIS A 1 181 ? -5.634 0.157 22.487 1.00 93.31 181 HIS A N 1
ATOM 1366 C CA . HIS A 1 181 ? -6.677 0.772 21.677 1.00 93.31 181 HIS A CA 1
ATOM 1367 C C . HIS A 1 181 ? -6.474 0.485 20.181 1.00 93.31 181 HIS A C 1
ATOM 1369 O O . HIS A 1 181 ? -7.430 0.170 19.470 1.00 93.31 181 HIS A O 1
ATOM 1375 N N . THR A 1 182 ? -5.223 0.523 19.715 1.00 92.81 182 THR A N 1
ATOM 1376 C CA . THR A 1 182 ? -4.849 0.150 18.342 1.00 92.81 182 THR A CA 1
ATOM 1377 C C . THR A 1 182 ? -5.134 -1.326 18.077 1.00 92.81 182 THR A C 1
ATOM 1379 O O . THR A 1 182 ? -5.792 -1.656 17.094 1.00 92.81 182 THR A O 1
ATOM 1382 N N . LEU A 1 183 ? -4.763 -2.206 19.007 1.00 93.06 183 LEU A N 1
ATOM 1383 C CA . LEU A 1 183 ? -5.030 -3.640 18.897 1.00 93.06 183 LEU A CA 1
ATOM 1384 C C . LEU A 1 183 ? -6.536 -3.955 18.854 1.00 93.06 183 LEU A C 1
ATOM 1386 O O . LEU A 1 183 ? -6.981 -4.758 18.037 1.00 93.06 183 LEU A O 1
ATOM 1390 N N . VAL A 1 184 ? -7.357 -3.290 19.677 1.00 92.94 184 VAL A N 1
ATOM 1391 C CA . VAL A 1 184 ? -8.827 -3.425 19.613 1.00 92.94 184 VAL A CA 1
ATOM 1392 C C . VAL A 1 184 ? -9.356 -3.005 18.243 1.00 92.94 184 VAL A C 1
ATOM 1394 O O . VAL A 1 184 ? -10.258 -3.653 17.711 1.00 92.94 184 VAL A O 1
ATOM 1397 N N . ARG A 1 185 ? -8.807 -1.936 17.659 1.00 92.75 185 ARG A N 1
ATOM 1398 C CA . ARG A 1 185 ? -9.203 -1.465 16.329 1.00 92.75 185 ARG A CA 1
ATOM 1399 C C . ARG A 1 185 ? -8.884 -2.494 15.247 1.00 92.75 185 ARG A C 1
ATOM 1401 O O . ARG A 1 185 ? -9.729 -2.713 14.384 1.00 92.75 185 ARG A O 1
ATOM 1408 N N . GLU A 1 186 ? -7.719 -3.131 15.302 1.00 91.25 186 GLU A N 1
ATOM 1409 C CA . GLU A 1 186 ? -7.329 -4.204 14.377 1.00 91.25 186 GLU A CA 1
ATOM 1410 C C . GLU A 1 186 ? -8.258 -5.417 14.505 1.00 91.25 186 GLU A C 1
ATOM 1412 O O . GLU A 1 186 ? -8.816 -5.874 13.508 1.00 91.25 186 GLU A O 1
ATOM 1417 N N . MET A 1 187 ? -8.533 -5.865 15.734 1.00 91.00 187 MET A N 1
ATOM 1418 C CA . MET A 1 187 ? -9.478 -6.960 15.990 1.00 91.00 187 MET A CA 1
ATOM 1419 C C . MET A 1 187 ? -10.898 -6.634 15.505 1.00 91.00 187 MET A C 1
ATOM 1421 O O . MET A 1 187 ? -11.594 -7.490 14.958 1.00 91.00 187 MET A O 1
ATOM 1425 N N . ALA A 1 188 ? -11.350 -5.393 15.706 1.00 91.88 188 ALA A N 1
ATOM 1426 C CA . ALA A 1 188 ? -12.649 -4.934 15.230 1.00 91.88 188 ALA A CA 1
ATOM 1427 C C . ALA A 1 188 ? -12.694 -4.853 13.695 1.00 91.88 188 ALA A C 1
ATOM 1429 O O . ALA A 1 188 ? -13.715 -5.199 13.102 1.00 91.88 188 ALA A O 1
ATOM 1430 N N . ALA A 1 189 ? -11.603 -4.434 13.045 1.00 89.69 189 ALA A N 1
ATOM 1431 C CA . ALA A 1 189 ? -11.486 -4.430 11.590 1.00 89.69 189 ALA A CA 1
ATOM 1432 C C . ALA A 1 189 ? -11.593 -5.849 11.023 1.00 89.69 189 ALA A C 1
ATOM 1434 O O . ALA A 1 189 ? -12.373 -6.079 10.103 1.00 89.69 189 ALA A O 1
ATOM 1435 N N . GLU A 1 190 ? -10.879 -6.807 11.610 1.00 87.50 190 GLU A N 1
ATOM 1436 C CA . GLU A 1 190 ? -10.920 -8.208 11.189 1.00 87.50 190 GLU A CA 1
ATOM 1437 C C . GLU A 1 190 ? -12.325 -8.814 11.345 1.00 87.50 190 GLU A C 1
ATOM 1439 O O . GLU A 1 190 ? -12.816 -9.497 10.444 1.00 87.50 190 GLU A O 1
ATOM 1444 N N . ALA A 1 191 ? -13.008 -8.515 12.454 1.00 88.31 191 ALA A N 1
ATOM 1445 C CA . ALA A 1 191 ? -14.337 -9.050 12.736 1.00 88.31 191 ALA A CA 1
ATOM 1446 C C . ALA A 1 191 ? -15.459 -8.399 11.905 1.00 88.31 191 ALA A C 1
ATOM 1448 O O . ALA A 1 191 ? -16.375 -9.092 11.457 1.00 88.31 191 ALA A O 1
ATOM 1449 N N . PHE A 1 192 ? -15.427 -7.075 11.716 1.00 87.62 192 PHE A N 1
ATOM 1450 C CA . PHE A 1 192 ? -16.523 -6.322 11.089 1.00 87.62 192 PHE A CA 1
ATOM 1451 C C . PHE A 1 192 ? -16.292 -5.984 9.612 1.00 87.62 192 PHE A C 1
ATOM 1453 O O . PHE A 1 192 ? -17.257 -5.686 8.905 1.00 87.62 192 PHE A O 1
ATOM 1460 N N . ALA A 1 193 ? -15.052 -6.042 9.123 1.00 84.06 193 ALA A N 1
ATOM 1461 C CA . ALA A 1 193 ? -14.690 -5.782 7.731 1.00 84.06 193 ALA A CA 1
ATOM 1462 C C . ALA A 1 193 ? -13.958 -6.985 7.097 1.00 84.06 193 ALA A C 1
ATOM 1464 O O . ALA A 1 193 ? -12.804 -6.853 6.684 1.00 84.06 193 ALA A O 1
ATOM 1465 N N . PRO A 1 194 ? -14.609 -8.160 6.975 1.00 73.75 194 PRO A N 1
ATOM 1466 C CA . PRO A 1 194 ? -13.971 -9.325 6.379 1.00 73.75 194 PRO A CA 1
ATOM 1467 C C . PRO A 1 194 ? -13.603 -9.074 4.908 1.00 73.75 194 PRO A C 1
ATOM 1469 O O . PRO A 1 194 ? -14.367 -8.487 4.136 1.00 73.75 194 PRO A O 1
ATOM 1472 N N . TRP A 1 195 ? -12.424 -9.562 4.516 1.00 65.19 195 TRP A N 1
ATOM 1473 C CA . TRP A 1 195 ? -11.891 -9.465 3.152 1.00 65.19 195 TRP A CA 1
ATOM 1474 C C . TRP A 1 195 ? -12.575 -10.426 2.169 1.00 65.19 195 TRP A C 1
ATOM 1476 O O . TRP A 1 195 ? -12.580 -10.172 0.966 1.00 65.19 195 TRP A O 1
ATOM 1486 N N . THR A 1 196 ? -13.212 -11.492 2.663 1.00 53.41 196 THR A N 1
ATOM 1487 C CA . THR A 1 196 ? -13.997 -12.409 1.833 1.00 53.41 196 THR A CA 1
ATOM 1488 C C . THR A 1 196 ? -15.394 -11.843 1.585 1.00 53.41 196 THR A C 1
ATOM 1490 O O . THR A 1 196 ? -16.209 -11.701 2.495 1.00 53.41 196 THR A O 1
ATOM 1493 N N . THR A 1 197 ? -15.738 -11.600 0.323 1.00 46.00 197 THR A N 1
ATOM 1494 C CA . THR A 1 197 ? -17.099 -11.285 -0.156 1.00 46.00 197 THR A CA 1
ATOM 1495 C C . THR A 1 197 ? -18.099 -12.451 0.001 1.00 46.00 197 THR A C 1
ATOM 1497 O O . THR A 1 197 ? -19.117 -12.490 -0.684 1.00 46.00 197 THR A O 1
ATOM 1500 N N . GLY A 1 198 ? -17.856 -13.400 0.915 1.00 43.59 198 GLY A N 1
ATOM 1501 C CA . GLY A 1 198 ? -18.635 -14.636 1.033 1.00 43.59 198 GLY A CA 1
ATOM 1502 C C . GLY A 1 198 ? -18.623 -15.342 2.392 1.00 43.59 198 GLY A C 1
ATOM 1503 O O . GLY A 1 198 ? -19.022 -16.501 2.446 1.00 43.59 198 GLY A O 1
ATOM 1504 N N . SER A 1 199 ? -18.207 -14.699 3.487 1.00 36.25 199 SER A N 1
ATOM 1505 C CA . SER A 1 199 ? -18.342 -15.279 4.831 1.00 36.25 199 SER A CA 1
ATOM 1506 C C . SER A 1 199 ? -19.456 -14.576 5.603 1.00 36.25 199 SER A C 1
ATOM 1508 O O . SER A 1 199 ? -19.372 -13.407 5.965 1.00 36.25 199 SER A O 1
ATOM 1510 N N . SER A 1 200 ? -20.546 -15.318 5.756 1.00 35.53 200 SER A N 1
ATOM 1511 C CA . SER A 1 200 ? -21.825 -14.985 6.371 1.00 35.53 200 SER A CA 1
ATOM 1512 C C . SER A 1 200 ? -21.761 -14.117 7.630 1.00 35.53 200 SER A C 1
ATOM 1514 O O . SER A 1 200 ? -21.035 -14.430 8.572 1.00 35.53 200 SER A O 1
ATOM 1516 N N . ALA A 1 201 ? -22.680 -13.149 7.699 1.00 35.00 201 ALA A N 1
ATOM 1517 C CA . ALA A 1 201 ? -23.228 -12.630 8.949 1.00 35.00 201 ALA A CA 1
ATOM 1518 C C . ALA A 1 201 ? -23.393 -13.752 9.997 1.00 35.00 201 ALA A C 1
ATOM 1520 O O . ALA A 1 201 ? -23.763 -14.872 9.615 1.00 35.00 201 ALA A O 1
ATOM 1521 N N . PRO A 1 202 ? -23.178 -13.488 11.301 1.00 37.88 202 PRO A N 1
ATOM 1522 C CA . PRO A 1 202 ? -23.428 -14.485 12.330 1.00 37.88 202 PRO A CA 1
ATOM 1523 C C . PRO A 1 202 ? -24.886 -14.927 12.204 1.00 37.88 202 PRO A C 1
ATOM 1525 O O . PRO A 1 202 ? -25.813 -14.163 12.473 1.00 37.88 202 PRO A O 1
ATOM 1528 N N . ARG A 1 203 ? -25.105 -16.162 11.732 1.00 36.91 203 ARG A N 1
ATOM 1529 C CA . ARG A 1 203 ? -26.424 -16.790 11.741 1.00 36.91 203 ARG A CA 1
ATOM 1530 C C . ARG A 1 203 ? -26.847 -16.855 13.200 1.00 36.91 203 ARG A C 1
ATOM 1532 O O . ARG A 1 203 ? -26.432 -17.758 13.925 1.00 36.91 203 ARG A O 1
ATOM 1539 N N . ALA A 1 204 ? -27.663 -15.896 13.626 1.00 38.12 204 ALA A N 1
ATOM 1540 C CA . ALA A 1 204 ? -28.423 -15.994 14.852 1.00 38.12 204 ALA A CA 1
ATOM 1541 C C . ALA A 1 204 ? -29.214 -17.301 14.763 1.00 38.12 204 ALA A C 1
ATOM 1543 O O . ALA A 1 204 ? -30.195 -17.414 14.026 1.00 38.12 204 ALA A O 1
ATOM 1544 N N . ARG A 1 205 ? -28.738 -18.332 15.463 1.00 37.44 205 ARG A N 1
ATOM 1545 C CA . ARG A 1 205 ? -29.399 -19.628 15.570 1.00 37.44 205 ARG A CA 1
ATOM 1546 C C . ARG A 1 205 ? -30.591 -19.456 16.513 1.00 37.44 205 ARG A C 1
ATOM 1548 O O . ARG A 1 205 ? -30.588 -19.934 17.635 1.00 37.44 205 ARG A O 1
ATOM 1555 N N . CYS A 1 206 ? -31.603 -18.720 16.066 1.00 39.62 206 CYS A N 1
ATOM 1556 C CA . CYS A 1 206 ? -32.919 -18.675 16.689 1.00 39.62 206 CYS A CA 1
ATOM 1557 C C . CYS A 1 206 ? -33.784 -19.780 16.077 1.00 39.62 206 CYS A C 1
ATOM 1559 O O . CYS A 1 206 ? -34.760 -19.511 15.387 1.00 39.62 206 CYS A O 1
ATOM 1561 N N . SER A 1 207 ? -33.443 -21.041 16.341 1.00 40.69 207 SER A N 1
ATOM 1562 C CA . SER A 1 207 ? -34.433 -22.113 16.257 1.00 40.69 207 SER A CA 1
ATOM 1563 C C . SER A 1 207 ? -35.189 -22.141 17.583 1.00 40.69 207 SER A C 1
ATOM 1565 O O . SER A 1 207 ? -34.875 -22.923 18.480 1.00 40.69 207 SER A O 1
ATOM 1567 N N . ARG A 1 208 ? -36.176 -21.247 17.722 1.00 41.62 208 ARG A N 1
ATOM 1568 C CA . ARG A 1 208 ? -37.282 -21.475 18.655 1.00 41.62 208 ARG A CA 1
ATOM 1569 C C . ARG A 1 208 ? -38.002 -22.719 18.146 1.00 41.62 208 ARG A C 1
ATOM 1571 O O . ARG A 1 208 ? -38.671 -22.661 17.119 1.00 41.62 208 ARG A O 1
ATOM 1578 N N . GLY A 1 209 ? -37.810 -23.844 18.827 1.00 38.25 209 GLY A N 1
ATOM 1579 C CA . GLY A 1 209 ? -38.665 -25.012 18.668 1.00 38.25 209 GLY A CA 1
ATOM 1580 C C . GLY A 1 209 ? -40.062 -24.634 19.139 1.00 38.25 209 GLY A C 1
ATOM 1581 O O . GLY A 1 209 ? -40.337 -24.634 20.334 1.00 38.25 209 GLY A O 1
ATOM 1582 N N . TRP A 1 210 ? -40.913 -24.224 18.205 1.00 39.75 210 TRP A N 1
ATOM 1583 C CA . TRP A 1 210 ? -42.331 -24.030 18.456 1.00 39.75 210 TRP A CA 1
ATOM 1584 C C . TRP A 1 210 ? -42.991 -25.409 18.386 1.00 39.75 210 TRP A C 1
ATOM 1586 O O . TRP A 1 210 ? -43.148 -25.980 17.310 1.00 39.75 210 TRP A O 1
ATOM 1596 N N . SER A 1 211 ? -43.301 -25.985 19.546 1.00 47.59 211 SER A N 1
ATOM 1597 C CA . SER A 1 211 ? -44.125 -27.187 19.667 1.00 47.59 211 SER A CA 1
ATOM 1598 C C . SER A 1 211 ? -45.589 -26.800 19.450 1.00 47.59 211 SER A C 1
ATOM 1600 O O . SER A 1 211 ? -46.226 -26.247 20.349 1.00 47.59 211 SER A O 1
ATOM 1602 N N . GLY A 1 212 ? -46.102 -27.042 18.243 1.00 49.72 212 GLY A N 1
ATOM 1603 C CA . GLY A 1 212 ? -47.533 -26.953 17.948 1.00 49.72 212 GLY A CA 1
ATOM 1604 C C . GLY A 1 212 ? -48.336 -28.032 18.697 1.00 49.72 212 GLY A C 1
ATOM 1605 O O . GLY A 1 212 ? -47.780 -29.087 19.010 1.00 49.72 212 GLY A O 1
ATOM 1606 N N . PRO A 1 213 ? -49.618 -27.783 19.019 1.00 52.56 213 PRO A N 1
ATOM 1607 C CA . PRO A 1 213 ? -50.439 -28.709 19.797 1.00 52.56 213 PRO A CA 1
ATOM 1608 C C . PRO A 1 213 ? -50.902 -29.917 18.956 1.00 52.56 213 PRO A C 1
ATOM 1610 O O . PRO A 1 213 ? -51.041 -29.793 17.736 1.00 52.56 213 PRO A O 1
ATOM 1613 N N . PRO A 1 214 ? -51.157 -31.084 19.582 1.00 53.78 214 PRO A N 1
ATOM 1614 C CA . PRO A 1 214 ? -51.576 -32.288 18.871 1.00 53.78 214 PRO A CA 1
ATOM 1615 C C . PRO A 1 214 ? -53.008 -32.153 18.340 1.00 53.78 214 PRO A C 1
ATOM 1617 O O . PRO A 1 214 ? -53.910 -31.711 19.052 1.00 53.78 214 PRO A O 1
ATOM 1620 N N . ALA A 1 215 ? -53.203 -32.555 17.084 1.00 51.97 215 ALA A N 1
ATOM 1621 C CA . ALA A 1 215 ? -54.509 -32.624 16.445 1.00 51.97 215 ALA A CA 1
ATOM 1622 C C . ALA A 1 215 ? -55.391 -33.677 17.133 1.00 51.97 215 ALA A C 1
ATOM 1624 O O . ALA A 1 215 ? -55.018 -34.843 17.256 1.00 51.97 215 ALA A O 1
ATOM 1625 N N . THR A 1 216 ? -56.565 -33.243 17.578 1.00 60.69 216 THR A N 1
ATOM 1626 C CA . THR A 1 216 ? -57.677 -34.102 17.979 1.00 60.69 216 THR A CA 1
ATOM 1627 C C . THR A 1 216 ? -58.574 -34.403 16.782 1.00 60.69 216 THR A C 1
ATOM 1629 O O . THR A 1 216 ? -58.951 -33.469 16.068 1.00 60.69 216 THR A O 1
ATOM 1632 N N . SER A 1 217 ? -59.041 -35.657 16.732 1.00 53.56 217 SER A N 1
ATOM 1633 C CA . SER A 1 217 ? -60.075 -36.280 15.870 1.00 53.56 217 SER A CA 1
ATOM 1634 C C . SER A 1 217 ? -59.571 -36.950 14.597 1.00 53.56 217 SER A C 1
ATOM 1636 O O . SER A 1 217 ? -59.227 -36.230 13.638 1.00 53.56 217 SER A O 1
#